Protein AF-A0A9D4D655-F1 (afdb_monomer_lite)

Sequence (262 aa):
MGKSAAEKMREYRQRLKDNAEKYEAYLTKAKQRKKRNYVLVNQLSSTEKKRRREKNRNDVRAHRIKKRIERVDIPQPCTSLSKSGYETPESADRLIMNMSFPNRRNGPRKRVQRALSKKNREYKELKLKFENIRKKYRTNLSRLQRIKKKQRYETQQGQIQNEKQLAESNTPRRQTDELIRSAGFTKQQSRRVRKQLLFANVVQSELQKSRQRIKRGERGILGGLIGGKIIIKYRLARSVNKSTGLGRNTLSGGRSSCLAFW

Radius of gyration: 41.33 Å; chains: 1; bounding box: 86×57×122 Å

pLDDT: mean 75.84, std 17.09, range [30.97, 98.19]

Organism: Dreissena polymorpha (NCBI:txid45954)

Foldseek 3Di:
DDDDPVVVVVVVVVVCVVPVVSVVVVVVVVVVVCVVPDDDLVPDDPVVNVVVVVVVVVVVVVVVVVVVVVVVPDPPPPPPPDDDDDPDDPPPPPPPPPDDWPDDDPTPVVVVVVVVVVVVVVVVVVVVVVVVVVVVVVVVVVVVVVVVVVVVVVVVVVVVVVVVVVVVCPQLLNVLVVVCVVVVDDPVRCVVCSLVSSLVSLLVSVVVVCVVPDDPPPPVVSLLCSLPVSCVVSVSQVVCCVVPVCHPVNSVCPDDDDPDDD

Secondary structure (DSSP, 8-state):
-PPPHHHHHHHHHHHHHHSHHHHHHHHHHHHHHHHHT---GGGS-HHHHHHHHHHHHHHHHHHHHHHHHHHHSS---------------TT-------------TT-HHHHHHHHHHHHHHHHHHHHHHHHHHHHHHHHHHHHHHHHHHHHHHHHHHHHHHHHHHHHHHTSHHHHHHHHHHHTT--HHHHHHHHHHHHHHHHHHHHHHHHHHH--TT-HHHHHHIIIIIIHHHTT-HHHHHHHH---HHHHH--SS------

Structure (mmCIF, N/CA/C/O backbone):
data_AF-A0A9D4D655-F1
#
_entry.id   AF-A0A9D4D655-F1
#
loop_
_atom_site.group_PDB
_atom_site.id
_atom_site.type_symbol
_atom_site.label_atom_id
_atom_site.label_alt_id
_atom_site.label_comp_id
_atom_site.label_asym_id
_atom_site.label_entity_id
_atom_site.label_seq_id
_atom_site.pdbx_PDB_ins_code
_atom_site.Cartn_x
_atom_site.Cartn_y
_atom_site.Cartn_z
_atom_site.occupancy
_atom_site.B_iso_or_equiv
_atom_site.auth_seq_id
_atom_site.auth_comp_id
_atom_site.auth_asym_id
_atom_site.auth_atom_id
_atom_site.pdbx_PDB_model_num
ATOM 1 N N . MET A 1 1 ? 36.889 38.724 20.209 1.00 54.56 1 MET A N 1
ATOM 2 C CA . MET A 1 1 ? 36.332 38.580 18.843 1.00 54.56 1 MET A CA 1
ATOM 3 C C . MET A 1 1 ? 34.946 37.951 18.927 1.00 54.56 1 MET A C 1
ATOM 5 O O . MET A 1 1 ? 34.834 36.772 19.240 1.00 54.56 1 MET A O 1
ATOM 9 N N . GLY A 1 2 ? 33.880 38.738 18.761 1.00 71.88 2 GLY A N 1
ATOM 10 C CA . GLY A 1 2 ? 32.511 38.215 18.803 1.00 71.88 2 GLY A CA 1
ATOM 11 C C . GLY A 1 2 ? 32.171 37.449 17.523 1.00 71.88 2 GLY A C 1
ATOM 12 O O . GLY A 1 2 ? 32.452 37.935 16.433 1.00 71.88 2 GLY A O 1
ATOM 13 N N . LYS A 1 3 ? 31.555 36.266 17.646 1.00 73.56 3 LYS A N 1
ATOM 14 C CA . LYS A 1 3 ? 31.105 35.469 16.490 1.00 73.56 3 LYS A CA 1
ATOM 15 C C . LYS A 1 3 ? 30.155 36.276 15.602 1.00 73.56 3 LYS A C 1
ATOM 17 O O . LYS A 1 3 ? 29.237 36.929 16.118 1.00 73.56 3 LYS A O 1
ATOM 22 N N . SER A 1 4 ? 30.328 36.170 14.286 1.00 85.62 4 SER A N 1
ATOM 23 C CA . SER A 1 4 ? 29.465 36.835 13.303 1.00 85.62 4 SER A CA 1
ATOM 24 C C . SER A 1 4 ? 28.023 36.310 13.384 1.00 85.62 4 SER A C 1
ATOM 26 O O . SER A 1 4 ? 27.777 35.165 13.771 1.00 85.62 4 SER A O 1
ATOM 28 N N . ALA A 1 5 ? 27.031 37.122 13.002 1.00 81.75 5 ALA A N 1
ATOM 29 C CA . ALA A 1 5 ? 25.620 36.718 12.998 1.00 81.75 5 ALA A CA 1
ATOM 30 C C . ALA A 1 5 ? 25.372 35.459 12.142 1.00 81.75 5 ALA A C 1
ATOM 32 O O . ALA A 1 5 ? 24.564 34.597 12.503 1.00 81.75 5 ALA A O 1
ATOM 33 N N . ALA A 1 6 ? 26.116 35.316 11.042 1.00 83.81 6 ALA A N 1
ATOM 34 C CA . ALA A 1 6 ? 26.066 34.137 10.184 1.00 83.81 6 ALA A CA 1
ATOM 35 C C . ALA A 1 6 ? 26.591 32.877 10.895 1.00 83.81 6 ALA A C 1
ATOM 37 O O . ALA A 1 6 ? 25.996 31.804 10.774 1.00 83.81 6 ALA A O 1
ATOM 38 N N . GLU A 1 7 ? 27.659 33.008 11.683 1.00 84.31 7 GLU A N 1
ATOM 39 C CA . GLU A 1 7 ? 28.242 31.912 12.463 1.00 84.31 7 GLU A CA 1
ATOM 40 C C . GLU A 1 7 ? 27.337 31.505 13.623 1.00 84.31 7 GLU A C 1
ATOM 42 O O . GLU A 1 7 ? 27.064 30.318 13.793 1.00 84.31 7 GLU A O 1
ATOM 47 N N . LYS A 1 8 ? 26.760 32.477 14.341 1.00 82.38 8 LYS A N 1
ATOM 48 C CA . LYS A 1 8 ? 25.753 32.221 15.385 1.00 82.38 8 LYS A CA 1
ATOM 49 C C . LYS A 1 8 ? 24.557 31.434 14.834 1.00 82.38 8 LYS A C 1
ATOM 51 O O . LYS A 1 8 ? 24.100 30.473 15.451 1.00 82.38 8 LYS A O 1
ATOM 56 N N . MET A 1 9 ? 24.077 31.784 13.636 1.00 78.06 9 MET A N 1
ATOM 57 C CA . MET A 1 9 ? 22.999 31.054 12.955 1.00 78.06 9 MET A CA 1
ATOM 58 C C . MET A 1 9 ? 23.425 29.661 12.473 1.00 78.06 9 MET A C 1
ATOM 60 O O . MET A 1 9 ? 22.601 28.743 12.440 1.00 78.06 9 MET A O 1
ATOM 64 N N . ARG A 1 10 ? 24.694 29.479 12.094 1.00 83.62 10 ARG A N 1
ATOM 65 C CA . ARG A 1 10 ? 25.249 28.180 11.691 1.00 83.62 10 ARG A CA 1
ATOM 66 C C . ARG A 1 10 ? 25.340 27.228 12.883 1.00 83.62 10 ARG A C 1
ATOM 68 O O . ARG A 1 10 ? 24.835 26.111 12.780 1.00 83.62 10 ARG A O 1
ATOM 75 N N . GLU A 1 11 ? 25.861 27.700 14.013 1.00 83.06 11 GLU A N 1
ATOM 76 C CA . GLU A 1 11 ? 25.926 26.947 15.273 1.00 83.06 11 GLU A CA 1
ATOM 77 C C . GLU A 1 11 ? 24.532 26.603 15.799 1.00 83.06 11 GLU A C 1
ATOM 79 O O . GLU A 1 11 ? 24.281 25.471 16.204 1.00 83.06 11 GLU A O 1
ATOM 84 N N . TYR A 1 12 ? 23.579 27.536 15.722 1.00 80.62 12 TYR A N 1
ATOM 85 C CA . TYR A 1 12 ? 22.186 27.268 16.081 1.00 80.62 12 TYR A CA 1
ATOM 86 C C . TYR A 1 12 ? 21.567 26.147 15.227 1.00 80.62 12 TYR A C 1
ATOM 88 O O . TYR A 1 12 ? 20.899 25.255 15.750 1.00 80.62 12 TYR A O 1
ATOM 96 N N . ARG A 1 13 ? 21.821 26.147 13.909 1.00 76.94 13 ARG A N 1
ATOM 97 C CA . ARG A 1 13 ? 21.355 25.085 12.999 1.00 76.94 13 ARG A CA 1
ATOM 98 C C . ARG A 1 13 ? 22.036 23.741 13.262 1.00 76.94 13 ARG A C 1
ATOM 100 O O . ARG A 1 13 ? 21.394 22.720 13.035 1.00 76.94 13 ARG A O 1
ATOM 107 N N . GLN A 1 14 ? 23.296 23.733 13.695 1.00 78.00 14 GLN A N 1
ATOM 108 C CA . GLN A 1 14 ? 24.012 22.515 14.091 1.00 78.00 14 GLN A CA 1
ATOM 109 C C . GLN A 1 14 ? 23.442 21.954 15.397 1.00 78.00 14 GLN A C 1
ATOM 111 O O . GLN A 1 14 ? 22.919 20.848 15.378 1.00 78.00 14 GLN A O 1
ATOM 116 N N . ARG A 1 15 ? 23.318 22.773 16.452 1.00 75.62 15 ARG A N 1
ATOM 117 C CA . ARG A 1 15 ? 22.683 22.375 17.726 1.00 75.62 15 ARG A CA 1
ATOM 118 C C . ARG A 1 15 ? 21.257 21.845 17.555 1.00 75.62 15 ARG A C 1
ATOM 120 O O . ARG A 1 15 ? 20.817 20.970 18.298 1.00 75.62 15 ARG A O 1
ATOM 127 N N . LEU A 1 16 ? 20.511 22.381 16.587 1.00 70.81 16 LEU A N 1
ATOM 128 C CA . LEU A 1 16 ? 19.182 21.881 16.235 1.00 70.81 16 LEU A CA 1
ATOM 129 C C . LEU A 1 16 ? 19.208 20.527 15.527 1.00 70.81 16 LEU A C 1
ATOM 131 O O . LEU A 1 16 ? 18.249 19.788 15.689 1.00 70.81 16 LEU A O 1
ATOM 135 N N . LYS A 1 17 ? 20.239 20.223 14.729 1.00 70.38 17 LYS A N 1
ATOM 136 C CA . LYS A 1 17 ? 20.406 18.924 14.057 1.00 70.38 17 LYS A CA 1
ATOM 137 C C . LYS A 1 17 ? 20.887 17.843 15.018 1.00 70.38 17 LYS A C 1
ATOM 139 O O . LYS A 1 17 ? 20.416 16.718 14.914 1.00 70.38 17 LYS A O 1
ATOM 144 N N . ASP A 1 18 ? 21.766 18.204 15.950 1.00 71.19 18 ASP A N 1
ATOM 145 C CA . ASP A 1 18 ? 22.344 17.275 16.927 1.00 71.19 18 ASP A CA 1
ATOM 146 C C . ASP A 1 18 ? 21.283 16.778 17.929 1.00 71.19 18 ASP A C 1
ATOM 148 O O . ASP A 1 18 ? 21.357 15.663 18.435 1.00 71.19 18 ASP A O 1
ATOM 152 N N . ASN A 1 19 ? 20.226 17.568 18.153 1.00 76.88 19 ASN A N 1
ATOM 153 C CA . ASN A 1 19 ? 19.050 17.167 18.922 1.00 76.88 19 ASN A CA 1
ATOM 154 C C . ASN A 1 19 ? 17.960 16.594 18.001 1.00 76.88 19 ASN A C 1
ATOM 156 O O . ASN A 1 19 ? 17.066 17.328 17.570 1.00 76.88 19 ASN A O 1
ATOM 160 N N . ALA A 1 20 ? 18.009 15.288 17.728 1.00 65.75 20 ALA A N 1
ATOM 161 C CA . ALA A 1 20 ? 17.115 14.607 16.782 1.00 65.75 20 ALA A CA 1
ATOM 162 C C . ALA A 1 20 ? 15.614 14.900 17.007 1.00 65.75 20 ALA A C 1
ATOM 164 O O . ALA A 1 20 ? 14.907 15.259 16.066 1.00 65.75 20 ALA A O 1
ATOM 165 N N . GLU A 1 21 ? 15.128 14.868 18.251 1.00 69.31 21 GLU A N 1
ATOM 166 C CA . GLU A 1 21 ? 13.716 15.138 18.574 1.00 69.31 21 GLU A CA 1
ATOM 167 C C . GLU A 1 21 ? 13.302 16.592 18.282 1.00 69.31 21 GLU A C 1
ATOM 169 O O . GLU A 1 21 ? 12.241 16.866 17.711 1.00 69.31 21 GLU A O 1
ATOM 174 N N . LYS A 1 22 ? 14.171 17.558 18.615 1.00 73.62 22 LYS A N 1
ATOM 175 C CA . LYS A 1 22 ? 13.943 18.985 18.324 1.00 73.62 22 LYS A CA 1
ATOM 176 C C . LYS A 1 22 ? 14.049 19.262 16.823 1.00 73.62 22 LYS A C 1
ATOM 178 O O . LYS A 1 22 ? 13.308 20.105 16.309 1.00 73.62 22 LYS A O 1
ATOM 183 N N . TYR A 1 23 ? 14.912 18.536 16.113 1.00 76.75 23 TYR A N 1
ATOM 184 C CA . TYR A 1 23 ? 15.037 18.594 14.660 1.00 76.75 23 TYR A CA 1
ATOM 185 C C . TYR A 1 23 ? 13.761 18.114 13.964 1.00 76.75 23 TYR A C 1
ATOM 187 O O . TYR A 1 23 ? 13.237 18.792 13.075 1.00 76.75 23 TYR A O 1
ATOM 195 N N . GLU A 1 24 ? 13.205 16.985 14.399 1.00 79.38 24 GLU A N 1
ATOM 196 C CA . GLU A 1 24 ? 11.954 16.456 13.860 1.00 79.38 24 GLU A CA 1
ATOM 197 C C . GLU A 1 24 ? 10.765 17.377 14.162 1.00 79.38 24 GLU A C 1
ATOM 199 O O . GLU A 1 24 ? 9.975 17.697 13.265 1.00 79.38 24 GLU A O 1
ATOM 204 N N . ALA A 1 25 ? 10.674 17.903 15.387 1.00 82.25 25 ALA A N 1
ATOM 205 C CA . ALA A 1 25 ? 9.676 18.905 15.762 1.00 82.25 25 ALA A CA 1
ATOM 206 C C . ALA A 1 25 ? 9.801 20.200 14.928 1.00 82.25 25 ALA A C 1
ATOM 208 O O . ALA A 1 25 ? 8.805 20.815 14.534 1.00 82.25 25 ALA A O 1
ATOM 209 N N . TYR A 1 26 ? 11.025 20.612 14.595 1.00 81.31 26 TYR A N 1
ATOM 210 C CA . TYR A 1 26 ? 11.272 21.743 13.704 1.00 81.31 26 TYR A CA 1
ATOM 211 C C . TYR A 1 26 ? 10.817 21.446 12.267 1.00 81.31 26 TYR A C 1
ATOM 213 O O . TYR A 1 26 ? 10.103 22.249 11.657 1.00 81.31 26 TYR A O 1
ATOM 221 N N . LEU A 1 27 ? 11.168 20.275 11.725 1.00 83.19 27 LEU A N 1
ATOM 222 C CA . LEU A 1 27 ? 10.776 19.857 10.378 1.00 83.19 27 LEU A CA 1
ATOM 223 C C . LEU A 1 27 ? 9.258 19.716 10.233 1.00 83.19 27 LEU A C 1
ATOM 225 O O . LEU A 1 27 ? 8.700 20.104 9.204 1.00 83.19 27 LEU A O 1
ATOM 229 N N . THR A 1 28 ? 8.572 19.191 11.247 1.00 84.56 28 THR A N 1
ATOM 230 C CA . THR A 1 28 ? 7.106 19.075 11.257 1.00 84.56 28 THR A CA 1
ATOM 231 C C . THR A 1 28 ? 6.437 20.449 11.282 1.00 84.56 28 THR A C 1
ATOM 233 O O . THR A 1 28 ? 5.582 20.712 10.432 1.00 84.56 28 THR A O 1
ATOM 236 N N . LYS A 1 29 ? 6.883 21.378 12.141 1.00 87.00 29 LYS A N 1
ATOM 237 C CA . LYS A 1 29 ? 6.409 22.776 12.134 1.00 87.00 29 LYS A CA 1
ATOM 238 C C . LYS A 1 29 ? 6.672 23.466 10.791 1.00 87.00 29 LYS A C 1
ATOM 240 O O . LYS A 1 29 ? 5.796 24.154 10.266 1.00 87.00 29 LYS A O 1
ATOM 245 N N . ALA A 1 30 ? 7.837 23.251 10.181 1.00 80.88 30 ALA A N 1
ATOM 246 C CA . ALA A 1 30 ? 8.158 23.795 8.862 1.00 80.88 30 ALA A CA 1
ATOM 247 C C . ALA A 1 30 ? 7.254 23.220 7.752 1.00 80.88 30 ALA A C 1
ATOM 249 O O . ALA A 1 30 ? 6.776 23.967 6.894 1.00 80.88 30 ALA A O 1
ATOM 250 N N . LYS A 1 31 ? 6.961 21.911 7.784 1.00 86.62 31 LYS A N 1
ATOM 251 C CA . LYS A 1 31 ? 5.990 21.265 6.881 1.00 86.62 31 LYS A CA 1
ATOM 252 C C . LYS A 1 31 ? 4.589 21.853 7.059 1.00 86.62 31 LYS A C 1
ATOM 254 O O . LYS A 1 31 ? 3.930 22.152 6.065 1.00 86.62 31 LYS A O 1
ATOM 259 N N . GLN A 1 32 ? 4.154 22.074 8.299 1.00 84.56 32 GLN A N 1
ATOM 260 C CA . GLN A 1 32 ? 2.859 22.691 8.594 1.00 84.56 32 GLN A CA 1
ATOM 261 C C . GLN A 1 32 ? 2.774 24.134 8.082 1.00 84.56 32 GLN A C 1
ATOM 263 O O . GLN A 1 32 ? 1.782 24.481 7.449 1.00 84.56 32 GLN A O 1
ATOM 268 N N . ARG A 1 33 ? 3.820 24.956 8.264 1.00 83.62 33 ARG A N 1
ATOM 269 C CA . ARG A 1 33 ? 3.885 26.321 7.700 1.00 83.62 33 ARG A CA 1
ATOM 270 C C . ARG A 1 33 ? 3.772 26.313 6.176 1.00 83.62 33 ARG A C 1
ATOM 272 O O . ARG A 1 33 ? 2.986 27.068 5.615 1.00 83.62 33 ARG A O 1
ATOM 279 N N . LYS A 1 34 ? 4.496 25.408 5.508 1.00 82.88 34 LYS A N 1
ATOM 280 C CA . LYS A 1 34 ? 4.388 25.227 4.051 1.00 82.88 34 LYS A CA 1
ATOM 281 C C . LYS A 1 34 ? 2.978 24.824 3.622 1.00 82.88 34 LYS A C 1
ATOM 283 O O . LYS A 1 34 ? 2.510 25.330 2.614 1.00 82.88 34 LYS A O 1
ATOM 288 N N . LYS A 1 35 ? 2.315 23.937 4.374 1.00 84.31 35 LYS A N 1
ATOM 289 C CA . LYS A 1 35 ? 0.941 23.494 4.090 1.00 84.31 35 LYS A CA 1
ATOM 290 C C . LYS A 1 35 ? -0.075 24.624 4.277 1.00 84.31 35 LYS A C 1
ATOM 292 O O . LYS A 1 35 ? -0.947 24.770 3.435 1.00 84.31 35 LYS A O 1
ATOM 297 N N . ARG A 1 36 ? 0.054 25.423 5.344 1.00 81.81 36 ARG A N 1
ATOM 298 C CA . ARG A 1 36 ? -0.818 26.582 5.610 1.00 81.81 36 ARG A CA 1
ATOM 299 C C . ARG A 1 36 ? -0.716 27.642 4.514 1.00 81.81 36 ARG A C 1
ATOM 301 O O . ARG A 1 36 ? -1.734 28.142 4.066 1.00 81.81 36 ARG A O 1
ATOM 308 N N . ASN A 1 37 ? 0.496 27.914 4.032 1.00 82.62 37 ASN A N 1
ATOM 309 C CA . ASN A 1 37 ? 0.737 28.926 2.998 1.00 82.62 37 ASN A CA 1
ATOM 310 C C . ASN A 1 37 ? 0.623 28.363 1.566 1.00 82.62 37 ASN A C 1
ATOM 312 O O . ASN A 1 37 ? 1.022 29.019 0.601 1.00 82.62 37 ASN A O 1
ATOM 316 N N . TYR A 1 38 ? 0.152 27.122 1.400 1.00 86.38 38 TYR A N 1
ATOM 317 C CA . TYR A 1 38 ? 0.033 26.504 0.087 1.00 86.38 38 TYR A CA 1
ATOM 318 C C . TYR A 1 38 ? -1.277 26.912 -0.587 1.00 86.38 38 TYR A C 1
ATOM 320 O O . TYR A 1 38 ? -2.348 26.440 -0.222 1.00 86.38 38 TYR A O 1
ATOM 328 N N . VAL A 1 39 ? -1.168 27.732 -1.630 1.00 85.44 39 VAL A N 1
ATOM 329 C CA . VAL A 1 39 ? -2.300 28.082 -2.498 1.00 85.44 39 VAL A CA 1
ATOM 330 C C . VAL A 1 39 ? -2.496 27.004 -3.567 1.00 85.44 39 VAL A C 1
ATOM 332 O O . VAL A 1 39 ? -1.528 26.607 -4.240 1.00 85.44 39 VAL A O 1
ATOM 335 N N . LEU A 1 40 ? -3.736 26.530 -3.726 1.00 89.31 40 LEU A N 1
ATOM 336 C CA . LEU A 1 40 ? -4.112 25.534 -4.733 1.00 89.31 40 LEU A CA 1
ATOM 337 C C . LEU A 1 40 ? -3.932 26.098 -6.146 1.00 89.31 40 LEU A C 1
ATOM 339 O O . LEU A 1 40 ? -4.138 27.280 -6.393 1.00 89.31 40 LEU A O 1
ATOM 343 N N . VAL A 1 41 ? -3.573 25.240 -7.106 1.00 85.00 41 VAL A N 1
ATOM 344 C CA . VAL A 1 41 ? -3.291 25.669 -8.491 1.00 85.00 41 VAL A CA 1
ATOM 345 C C . VAL A 1 41 ? -4.488 26.377 -9.126 1.00 85.00 41 VAL A C 1
ATOM 347 O O . VAL A 1 41 ? -4.292 27.321 -9.882 1.00 85.00 41 VAL A O 1
ATOM 350 N N . ASN A 1 42 ? -5.710 25.967 -8.794 1.00 88.19 42 ASN A N 1
ATOM 351 C CA . ASN A 1 42 ? -6.926 26.538 -9.370 1.00 88.19 42 ASN A CA 1
ATOM 352 C C . ASN A 1 42 ? -7.176 27.982 -8.908 1.00 88.19 42 ASN A C 1
ATOM 354 O O . ASN A 1 42 ? -7.746 28.753 -9.667 1.00 88.19 42 ASN A O 1
ATOM 358 N N . GLN A 1 43 ? -6.676 28.354 -7.725 1.00 89.25 43 GLN A N 1
ATOM 359 C CA . GLN A 1 43 ? -6.808 29.690 -7.129 1.00 89.25 43 GLN A CA 1
ATOM 360 C C . GLN A 1 43 ? -5.725 30.673 -7.604 1.00 89.25 43 GLN A C 1
ATOM 362 O O . GLN A 1 43 ? -5.764 31.843 -7.249 1.00 89.25 43 GLN A O 1
ATOM 367 N N . LEU A 1 44 ? -4.743 30.207 -8.384 1.00 90.19 44 LEU A N 1
ATOM 368 C CA . LEU A 1 44 ? -3.671 31.054 -8.903 1.00 90.19 44 LEU A CA 1
ATOM 369 C C . LEU A 1 44 ? -4.059 31.717 -10.225 1.00 90.19 44 LEU A C 1
ATOM 371 O O . LEU A 1 44 ? -4.650 31.086 -11.115 1.00 90.19 44 LEU A O 1
ATOM 375 N N . SER A 1 45 ? -3.593 32.950 -10.396 1.00 94.12 45 SER A N 1
ATOM 376 C CA . SER A 1 45 ? -3.624 33.649 -11.680 1.00 94.12 45 SER A CA 1
ATOM 377 C C . SER A 1 45 ? -2.774 32.927 -12.743 1.00 94.12 45 SER A C 1
ATOM 379 O O . SER A 1 45 ? -1.921 32.080 -12.447 1.00 94.12 45 SER A O 1
ATOM 381 N N . SER A 1 46 ? -2.999 33.234 -14.023 1.00 92.44 46 SER A N 1
ATOM 382 C CA . SER A 1 46 ? -2.241 32.650 -15.145 1.00 92.44 46 SER A CA 1
ATOM 383 C C . SER A 1 46 ? -0.736 32.960 -15.063 1.00 92.44 46 SER A C 1
ATOM 385 O O . SER A 1 46 ? 0.100 32.087 -15.324 1.00 92.44 46 SER A O 1
ATOM 387 N N . THR A 1 47 ? -0.386 34.170 -14.627 1.00 93.69 47 THR A N 1
ATOM 388 C CA . THR A 1 47 ? 0.992 34.641 -14.435 1.00 93.69 47 THR A CA 1
ATOM 389 C C . THR A 1 47 ? 1.688 33.890 -13.297 1.00 93.69 47 THR A C 1
ATOM 391 O O . THR A 1 47 ? 2.801 33.385 -13.469 1.00 93.69 47 THR A O 1
ATOM 394 N N . GLU A 1 48 ? 1.018 33.704 -12.160 1.00 91.56 48 GLU A N 1
ATOM 395 C CA . GLU A 1 48 ? 1.540 32.926 -11.031 1.00 91.56 48 GLU A CA 1
ATOM 396 C C . GLU A 1 48 ? 1.674 31.438 -11.356 1.00 91.56 48 GLU A C 1
ATOM 398 O O . GLU A 1 48 ? 2.663 30.804 -10.974 1.00 91.56 48 GLU A O 1
ATOM 403 N N . LYS A 1 49 ? 0.729 30.871 -12.119 1.00 91.94 49 LYS A N 1
ATOM 404 C CA . LYS A 1 49 ? 0.838 29.502 -12.648 1.00 91.94 49 LYS A CA 1
ATOM 405 C C . LYS A 1 49 ? 2.111 29.342 -13.482 1.00 91.94 49 LYS A C 1
ATOM 407 O O . LYS A 1 49 ? 2.824 28.350 -13.308 1.00 91.94 49 LYS A O 1
ATOM 412 N N . LYS A 1 50 ? 2.426 30.311 -14.352 1.00 93.81 50 LYS A N 1
ATOM 413 C CA . LYS A 1 50 ? 3.652 30.312 -15.170 1.00 93.81 50 LYS A CA 1
ATOM 414 C C . LYS A 1 50 ? 4.907 30.396 -14.294 1.00 93.81 50 LYS A C 1
ATOM 416 O O . LYS A 1 50 ? 5.761 29.515 -14.405 1.00 93.81 50 LYS A O 1
ATOM 421 N N . ARG A 1 51 ? 4.961 31.343 -13.347 1.00 93.31 51 ARG A N 1
ATOM 422 C CA . ARG A 1 51 ? 6.069 31.479 -12.376 1.00 93.31 51 ARG A CA 1
ATOM 423 C C . ARG A 1 51 ? 6.297 30.199 -11.568 1.00 93.31 51 ARG A C 1
ATOM 425 O O . ARG A 1 51 ? 7.431 29.750 -11.413 1.00 93.31 51 ARG A O 1
ATOM 432 N N . ARG A 1 52 ? 5.226 29.554 -11.089 1.00 92.00 52 ARG A N 1
ATOM 433 C CA . ARG A 1 52 ? 5.314 28.294 -10.331 1.00 92.00 52 ARG A CA 1
ATOM 434 C C . ARG A 1 52 ? 5.848 27.144 -11.193 1.00 92.00 52 ARG A C 1
ATOM 436 O O . ARG A 1 52 ? 6.669 26.363 -10.718 1.00 92.00 52 ARG A O 1
ATOM 443 N N . ARG A 1 53 ? 5.425 27.039 -12.459 1.00 92.56 53 ARG A N 1
ATOM 444 C CA . ARG A 1 53 ? 5.953 26.034 -13.405 1.00 92.56 53 ARG A CA 1
ATOM 445 C C . ARG A 1 53 ? 7.440 26.246 -13.684 1.00 92.56 53 ARG A C 1
ATOM 447 O O . ARG A 1 53 ? 8.188 25.273 -13.720 1.00 92.56 53 ARG A O 1
ATOM 454 N N . GLU A 1 54 ? 7.858 27.490 -13.868 1.00 95.81 54 GLU A N 1
ATOM 455 C CA . GLU A 1 54 ? 9.250 27.854 -14.124 1.00 95.81 54 GLU A CA 1
ATOM 456 C C . GLU A 1 54 ? 10.150 27.555 -12.923 1.00 95.81 54 GLU A C 1
ATOM 458 O O . GLU A 1 54 ? 11.148 26.848 -13.065 1.00 95.81 54 GLU A O 1
ATOM 463 N N . LYS A 1 55 ? 9.724 27.953 -11.719 1.00 94.31 55 LYS A N 1
ATOM 464 C CA . LYS A 1 55 ? 10.409 27.602 -10.471 1.00 94.31 55 LYS A CA 1
ATOM 465 C C . LYS A 1 55 ? 10.572 26.088 -10.318 1.00 94.31 55 LYS A C 1
ATOM 467 O O . LYS A 1 55 ? 11.684 25.614 -10.118 1.00 94.31 55 LYS A O 1
ATOM 472 N N . ASN A 1 56 ? 9.501 25.318 -10.526 1.00 92.44 56 ASN A N 1
ATOM 473 C CA . ASN A 1 56 ? 9.563 23.855 -10.454 1.00 92.44 56 ASN A CA 1
ATOM 474 C C . ASN A 1 56 ? 10.521 23.252 -11.498 1.00 92.44 56 ASN A C 1
ATOM 476 O O . ASN A 1 56 ? 11.217 22.281 -11.207 1.00 92.44 56 ASN A O 1
ATOM 480 N N . ARG A 1 57 ? 10.574 23.801 -12.721 1.00 94.50 57 ARG A N 1
ATOM 481 C CA . ARG A 1 57 ? 11.535 23.360 -13.749 1.00 94.50 57 ARG A CA 1
ATOM 482 C C . ARG A 1 57 ? 12.974 23.614 -13.303 1.00 94.50 57 ARG A C 1
ATOM 484 O O . ARG A 1 57 ? 13.811 22.726 -13.468 1.00 94.50 57 ARG A O 1
ATOM 491 N N . ASN A 1 58 ? 13.244 24.783 -12.727 1.00 94.44 58 ASN A N 1
ATOM 492 C CA . ASN A 1 58 ? 14.567 25.150 -12.229 1.00 94.44 58 ASN A CA 1
ATOM 493 C C . ASN A 1 58 ? 14.980 24.275 -11.039 1.00 94.44 58 ASN A C 1
ATOM 495 O O . ASN A 1 58 ? 16.080 23.727 -11.058 1.00 94.44 58 ASN A O 1
ATOM 499 N N . ASP A 1 59 ? 14.075 24.024 -10.090 1.00 90.81 59 ASP A N 1
ATOM 500 C CA . ASP A 1 59 ? 14.315 23.127 -8.952 1.00 90.81 59 ASP A CA 1
ATOM 501 C C . ASP A 1 59 ? 14.659 21.701 -9.422 1.00 90.81 59 ASP A C 1
ATOM 503 O O . ASP A 1 59 ? 15.609 21.080 -8.940 1.00 90.81 59 ASP A O 1
ATOM 507 N N . VAL A 1 60 ? 13.936 21.182 -10.423 1.00 92.44 60 VAL A N 1
ATOM 508 C CA . VAL A 1 60 ? 14.216 19.861 -11.010 1.00 92.44 60 VAL A CA 1
ATOM 509 C C . VAL A 1 60 ? 15.567 19.837 -11.729 1.00 92.44 60 VAL A C 1
ATOM 511 O O . VAL A 1 60 ? 16.296 18.847 -11.613 1.00 92.44 60 VAL A O 1
ATOM 514 N N . ARG A 1 61 ? 15.923 20.894 -12.470 1.00 93.00 61 ARG A N 1
ATOM 515 C CA . ARG A 1 61 ? 17.238 21.008 -13.125 1.00 93.00 61 ARG A CA 1
ATOM 516 C C . ARG A 1 61 ? 18.363 21.039 -12.092 1.00 93.00 61 ARG A C 1
ATOM 518 O O . ARG A 1 61 ? 19.272 20.217 -12.189 1.00 93.00 61 ARG A O 1
ATOM 525 N N . ALA A 1 62 ? 18.261 21.898 -11.079 1.00 92.62 62 ALA A N 1
ATOM 526 C CA . ALA A 1 62 ? 19.237 22.006 -9.997 1.00 92.62 62 ALA A CA 1
ATOM 527 C C . ALA A 1 62 ? 19.412 20.670 -9.259 1.00 92.62 62 ALA A C 1
ATOM 529 O O . ALA A 1 62 ? 20.534 20.213 -9.056 1.00 92.62 62 ALA A O 1
ATOM 530 N N . HIS A 1 63 ? 18.313 19.975 -8.952 1.00 91.56 63 HIS A N 1
ATOM 531 C CA . HIS A 1 63 ? 18.360 18.644 -8.349 1.00 91.56 63 HIS A CA 1
ATOM 532 C C . HIS A 1 63 ? 19.079 17.616 -9.240 1.00 91.56 63 HIS A C 1
ATOM 534 O O . HIS A 1 63 ? 19.861 16.805 -8.746 1.00 91.56 63 HIS A O 1
ATOM 540 N N . ARG A 1 64 ? 18.834 17.619 -10.559 1.00 91.12 64 ARG A N 1
ATOM 541 C CA . ARG A 1 64 ? 19.527 16.716 -11.499 1.00 91.12 64 ARG A CA 1
ATOM 542 C C . ARG A 1 64 ? 21.025 16.997 -11.560 1.00 91.12 64 ARG A C 1
ATOM 544 O O . ARG A 1 64 ? 21.794 16.043 -11.606 1.00 91.12 64 ARG A O 1
ATOM 551 N N . ILE A 1 65 ? 21.418 18.270 -11.544 1.00 90.00 65 ILE A N 1
ATOM 552 C CA . ILE A 1 65 ? 22.825 18.684 -11.518 1.00 90.00 65 ILE A CA 1
ATOM 553 C C . ILE A 1 65 ? 23.477 18.219 -10.213 1.00 90.00 65 ILE A C 1
ATOM 555 O O . ILE A 1 65 ? 24.463 17.493 -10.268 1.00 90.00 65 ILE A O 1
ATOM 559 N N . LYS A 1 66 ? 22.867 18.513 -9.057 1.00 89.44 66 LYS A N 1
ATOM 560 C CA . LYS A 1 66 ? 23.350 18.070 -7.738 1.00 89.44 66 LYS A CA 1
ATOM 561 C C . LYS A 1 66 ? 23.541 16.554 -7.677 1.00 89.44 66 LYS A C 1
ATOM 563 O O . LYS A 1 66 ? 24.598 16.083 -7.291 1.00 89.44 66 LYS A O 1
ATOM 568 N N . LYS A 1 67 ? 22.557 15.789 -8.158 1.00 89.19 67 LYS A N 1
ATOM 569 C CA . LYS A 1 67 ? 22.627 14.321 -8.208 1.00 89.19 67 LYS A CA 1
ATOM 570 C C . LYS A 1 67 ? 23.676 13.795 -9.194 1.00 89.19 67 LYS A C 1
ATOM 572 O O . LYS A 1 67 ? 24.129 12.665 -9.049 1.00 89.19 67 LYS A O 1
ATOM 577 N N . ARG A 1 68 ? 24.013 14.559 -10.237 1.00 86.06 68 ARG A N 1
ATOM 578 C CA . ARG A 1 68 ? 25.098 14.212 -11.162 1.00 86.06 68 ARG A CA 1
ATOM 579 C C . ARG A 1 68 ? 26.450 14.424 -10.487 1.00 86.06 68 ARG A C 1
ATOM 581 O O . ARG A 1 68 ? 27.265 13.521 -10.574 1.00 86.06 68 ARG A O 1
ATOM 588 N N . ILE A 1 69 ? 26.630 15.544 -9.786 1.00 82.94 69 ILE A N 1
ATOM 589 C CA . ILE A 1 69 ? 27.841 15.854 -9.008 1.00 82.94 69 ILE A CA 1
ATOM 590 C C . ILE A 1 69 ? 28.047 14.806 -7.903 1.00 82.94 69 ILE A C 1
ATOM 592 O O . ILE A 1 69 ? 29.053 14.114 -7.907 1.00 82.94 69 ILE A O 1
ATOM 596 N N . GLU A 1 70 ? 27.025 14.540 -7.080 1.00 79.06 70 GLU A N 1
ATOM 597 C CA . GLU A 1 70 ? 27.076 13.518 -6.015 1.00 79.06 70 GLU A CA 1
ATOM 598 C C . GLU A 1 70 ? 27.402 12.103 -6.523 1.00 79.06 70 GLU A C 1
ATOM 600 O O . GLU A 1 70 ? 27.834 11.260 -5.751 1.00 79.06 70 GLU A O 1
ATOM 605 N N . ARG A 1 71 ? 27.160 11.797 -7.804 1.00 73.69 71 ARG A N 1
ATOM 606 C CA . ARG A 1 71 ? 27.521 10.499 -8.399 1.00 73.69 71 ARG A CA 1
ATOM 607 C C . ARG A 1 71 ? 28.954 10.438 -8.910 1.00 73.69 71 ARG A C 1
ATOM 609 O O . ARG A 1 71 ? 29.441 9.334 -9.116 1.00 73.69 71 ARG A O 1
ATOM 616 N N . VAL A 1 72 ? 29.562 11.585 -9.188 1.00 66.38 72 VAL A N 1
ATOM 617 C CA . VAL A 1 72 ? 30.958 11.686 -9.625 1.00 66.38 72 VAL A CA 1
ATOM 618 C C . VAL A 1 72 ? 31.888 11.626 -8.409 1.00 66.38 72 VAL A C 1
ATOM 620 O O . VAL A 1 72 ? 32.942 11.015 -8.500 1.00 66.38 72 VAL A O 1
ATOM 623 N N . ASP A 1 73 ? 31.442 12.130 -7.254 1.00 56.25 73 ASP A N 1
ATOM 624 C CA . ASP A 1 73 ? 32.238 12.191 -6.016 1.00 56.25 73 ASP A CA 1
ATOM 625 C C . ASP A 1 73 ? 32.174 10.920 -5.141 1.00 56.25 73 ASP A C 1
ATOM 627 O O . ASP A 1 73 ? 32.717 10.900 -4.038 1.00 56.25 73 ASP A O 1
ATOM 631 N N . ILE A 1 74 ? 31.504 9.852 -5.590 1.00 51.56 74 ILE A N 1
ATOM 632 C CA . ILE A 1 74 ? 31.548 8.543 -4.920 1.00 51.56 74 ILE A CA 1
ATOM 633 C C . ILE A 1 74 ? 32.591 7.699 -5.660 1.00 51.56 74 ILE A C 1
ATOM 635 O O . ILE A 1 74 ? 32.298 7.271 -6.783 1.00 51.56 74 ILE A O 1
ATOM 639 N N . PRO A 1 75 ? 33.767 7.408 -5.066 1.00 49.94 75 PRO A N 1
ATOM 640 C CA . PRO A 1 75 ? 34.645 6.369 -5.581 1.00 49.94 75 PRO A CA 1
ATOM 641 C C . PRO A 1 75 ? 33.820 5.087 -5.611 1.00 49.94 75 PRO A C 1
ATOM 643 O O . PRO A 1 75 ? 33.347 4.615 -4.573 1.00 49.94 75 PRO A O 1
ATOM 646 N N . GLN A 1 76 ? 33.546 4.561 -6.803 1.00 54.28 76 GLN A N 1
ATOM 647 C CA . GLN A 1 76 ? 32.885 3.269 -6.894 1.00 54.28 76 GLN A CA 1
ATOM 648 C C . GLN A 1 76 ? 33.788 2.232 -6.216 1.00 54.28 76 GLN A C 1
ATOM 650 O O . GLN A 1 76 ? 34.961 2.152 -6.578 1.00 54.28 76 GLN A O 1
ATOM 655 N N . PRO A 1 77 ? 33.286 1.412 -5.276 1.00 44.81 77 PRO A N 1
ATOM 656 C CA . PRO A 1 77 ? 34.001 0.214 -4.886 1.00 44.81 77 PRO A CA 1
ATOM 657 C C . PRO A 1 77 ? 33.999 -0.715 -6.099 1.00 44.81 77 PRO A C 1
ATOM 659 O O . PRO A 1 77 ? 32.964 -1.260 -6.499 1.00 44.81 77 PRO A O 1
ATOM 662 N N . CYS A 1 78 ? 35.172 -0.825 -6.711 1.00 40.00 78 CYS A N 1
ATOM 663 C CA . CYS A 1 78 ? 35.495 -1.727 -7.799 1.00 40.00 78 CYS A CA 1
ATOM 664 C C . CYS A 1 78 ? 35.217 -3.161 -7.335 1.00 40.00 78 CYS A C 1
ATOM 666 O O . CYS A 1 78 ? 36.074 -3.833 -6.775 1.00 40.00 78 CYS A O 1
ATOM 668 N N . THR A 1 79 ? 33.999 -3.647 -7.547 1.00 45.50 79 THR A N 1
ATOM 669 C CA . THR A 1 79 ? 33.691 -5.077 -7.469 1.00 45.50 79 THR A CA 1
ATOM 670 C C . THR A 1 79 ? 34.016 -5.688 -8.824 1.00 45.50 79 THR A C 1
ATOM 672 O O . THR A 1 79 ? 33.142 -6.091 -9.589 1.00 45.50 79 THR A O 1
ATOM 675 N N . SER A 1 80 ? 35.312 -5.721 -9.140 1.00 46.56 80 SER A N 1
ATOM 676 C CA . SER A 1 80 ? 35.863 -6.563 -10.194 1.00 46.56 80 SER A CA 1
ATOM 677 C C . SER A 1 80 ? 35.849 -8.005 -9.697 1.00 46.56 80 SER A C 1
ATOM 679 O O . SER A 1 80 ? 36.847 -8.536 -9.217 1.00 46.56 80 SER A O 1
ATOM 681 N N . LEU A 1 81 ? 34.679 -8.642 -9.792 1.00 44.06 81 LEU A N 1
ATOM 682 C CA . LEU A 1 81 ? 34.621 -10.094 -9.835 1.00 44.06 81 LEU A CA 1
ATOM 683 C C . LEU A 1 81 ? 35.276 -10.519 -11.152 1.00 44.06 81 LEU A C 1
ATOM 685 O O . LEU A 1 81 ? 34.748 -10.266 -12.236 1.00 44.06 81 LEU A O 1
ATOM 689 N N . SER A 1 82 ? 36.454 -11.114 -11.006 1.00 44.22 82 SER A N 1
ATOM 690 C CA . SER A 1 82 ? 37.260 -11.758 -12.032 1.00 44.22 82 SER A CA 1
ATOM 691 C C . SER A 1 82 ? 36.408 -12.497 -13.072 1.00 44.22 82 SER A C 1
ATOM 693 O O . SER A 1 82 ? 35.781 -13.520 -12.791 1.00 44.22 82 SER A O 1
ATOM 695 N N . LYS A 1 83 ? 36.398 -11.967 -14.297 1.00 42.91 83 LYS A N 1
ATOM 696 C CA . LYS A 1 83 ? 36.177 -12.735 -15.520 1.00 42.91 83 LYS A CA 1
ATOM 697 C C . LYS A 1 83 ? 37.264 -12.343 -16.509 1.00 42.91 83 LYS A C 1
ATOM 699 O O . LYS A 1 83 ? 37.214 -11.253 -17.060 1.00 42.91 83 LYS A O 1
ATOM 704 N N . SER A 1 84 ? 38.205 -13.274 -16.669 1.00 40.34 84 SER A N 1
ATOM 705 C CA . SER A 1 84 ? 39.136 -13.462 -17.789 1.00 40.34 84 SER A CA 1
ATOM 706 C C . SER A 1 84 ? 39.920 -12.229 -18.244 1.00 40.34 84 SER A C 1
ATOM 708 O O . SER A 1 84 ? 39.375 -11.337 -18.890 1.00 40.34 84 SER A O 1
ATOM 710 N N . GLY A 1 85 ? 41.222 -12.257 -17.957 1.00 40.56 85 GLY A N 1
ATOM 711 C CA . GLY A 1 85 ? 42.229 -11.298 -18.394 1.00 40.56 85 GLY A CA 1
ATOM 712 C C . GLY A 1 85 ? 42.257 -11.068 -19.901 1.00 40.56 85 GLY A C 1
ATOM 713 O O . GLY A 1 85 ? 42.978 -11.733 -20.634 1.00 40.56 85 GLY A O 1
ATOM 714 N N . TYR A 1 86 ? 41.518 -10.057 -20.328 1.00 38.72 86 TYR A N 1
ATOM 715 C CA . TYR A 1 86 ? 41.898 -9.235 -21.458 1.00 38.72 86 TYR A CA 1
ATOM 716 C C . TYR A 1 86 ? 41.887 -7.806 -20.949 1.00 38.72 86 TYR A C 1
ATOM 718 O O . TYR A 1 86 ? 40.834 -7.181 -20.813 1.00 38.72 86 TYR A O 1
ATOM 726 N N . GLU A 1 87 ? 43.074 -7.321 -20.606 1.00 40.00 87 GLU A N 1
ATOM 727 C CA . GLU A 1 87 ? 43.323 -5.894 -20.540 1.00 40.00 87 GLU A CA 1
ATOM 728 C C . GLU A 1 87 ? 42.885 -5.308 -21.883 1.00 40.00 87 GLU A C 1
ATOM 730 O O . GLU A 1 87 ? 43.386 -5.686 -22.939 1.00 40.00 87 GLU A O 1
ATOM 735 N N . THR A 1 88 ? 41.876 -4.446 -21.872 1.00 47.62 88 THR A N 1
ATOM 736 C CA . THR A 1 88 ? 41.660 -3.526 -22.982 1.00 47.62 88 THR A CA 1
ATOM 737 C C . THR A 1 88 ? 42.699 -2.423 -22.833 1.00 47.62 88 THR A C 1
ATOM 739 O O . THR A 1 88 ? 42.510 -1.584 -21.949 1.00 47.62 88 THR A O 1
ATOM 742 N N . PRO A 1 89 ? 43.764 -2.372 -23.655 1.00 44.59 89 PRO A N 1
ATOM 743 C CA . PRO A 1 89 ? 44.522 -1.144 -23.765 1.00 44.59 89 PRO A CA 1
ATOM 744 C C . PRO A 1 89 ? 43.565 -0.083 -24.319 1.00 44.59 89 PRO A C 1
ATOM 746 O O . PRO A 1 89 ? 42.939 -0.266 -25.366 1.00 44.59 89 PRO A O 1
ATOM 749 N N . GLU A 1 90 ? 43.441 1.040 -23.614 1.00 47.94 90 GLU A N 1
ATOM 750 C CA . GLU A 1 90 ? 42.714 2.239 -24.064 1.00 47.94 90 GLU A CA 1
ATOM 751 C C . GLU A 1 90 ? 43.331 2.873 -25.331 1.00 47.94 90 GLU A C 1
ATOM 753 O O . GLU A 1 90 ? 42.819 3.851 -25.869 1.00 47.94 90 GLU A O 1
ATOM 758 N N . SER A 1 91 ? 44.377 2.250 -25.869 1.00 51.16 91 SER A N 1
ATOM 759 C CA . SER A 1 91 ? 45.027 2.515 -27.144 1.00 51.16 91 SER A CA 1
ATOM 760 C C . SER A 1 91 ? 45.060 1.252 -28.015 1.00 51.16 91 SER A C 1
ATOM 762 O O . SER A 1 91 ? 46.110 0.848 -28.507 1.00 51.16 91 SER A O 1
ATOM 764 N N . ALA A 1 92 ? 43.922 0.582 -28.215 1.00 47.91 92 ALA A N 1
ATOM 765 C CA . ALA A 1 92 ? 43.791 -0.276 -29.386 1.00 47.91 92 ALA A CA 1
ATOM 766 C C . ALA A 1 92 ? 43.718 0.646 -30.607 1.00 47.91 92 ALA A C 1
ATOM 768 O O . ALA A 1 92 ? 42.636 1.054 -31.048 1.00 47.91 92 ALA A O 1
ATOM 769 N N . ASP A 1 93 ? 44.900 1.002 -31.111 1.00 45.25 93 ASP A N 1
ATOM 770 C CA . ASP A 1 93 ? 45.103 1.384 -32.495 1.00 45.25 93 ASP A CA 1
ATOM 771 C C . ASP A 1 93 ? 44.140 0.565 -33.341 1.00 45.25 93 ASP A C 1
ATOM 773 O O . ASP A 1 93 ? 44.119 -0.670 -33.298 1.00 45.25 93 ASP A O 1
ATOM 777 N N . ARG A 1 94 ? 43.246 1.267 -34.042 1.00 51.81 94 ARG A N 1
ATOM 778 C CA . ARG A 1 94 ? 42.337 0.631 -34.989 1.00 51.81 94 ARG A CA 1
ATOM 779 C C . ARG A 1 94 ? 43.219 -0.246 -35.862 1.00 51.81 94 ARG A C 1
ATOM 781 O O . ARG A 1 94 ? 44.085 0.279 -36.551 1.00 51.81 94 ARG A O 1
ATOM 788 N N . LEU A 1 95 ? 43.017 -1.557 -35.813 1.00 53.28 95 LEU A N 1
ATOM 789 C CA . LEU A 1 95 ? 43.753 -2.496 -36.643 1.00 53.28 95 LEU A CA 1
ATOM 790 C C . LEU A 1 95 ? 43.291 -2.256 -38.088 1.00 53.28 95 LEU A C 1
ATOM 792 O O . LEU A 1 95 ? 42.314 -2.836 -38.566 1.00 53.28 95 LEU A O 1
ATOM 796 N N . ILE A 1 96 ? 43.907 -1.274 -38.751 1.00 54.16 96 ILE A N 1
ATOM 797 C CA . ILE A 1 96 ? 43.642 -0.926 -40.141 1.00 54.16 96 ILE A CA 1
ATOM 798 C C . ILE A 1 96 ? 44.357 -1.997 -40.961 1.00 54.16 96 ILE A C 1
ATOM 800 O O . ILE A 1 96 ? 45.520 -1.854 -41.328 1.00 54.16 96 ILE A O 1
ATOM 804 N N . MET A 1 97 ? 43.664 -3.104 -41.237 1.00 54.38 97 MET A N 1
ATOM 805 C CA . MET A 1 97 ? 44.103 -4.045 -42.265 1.00 54.38 97 MET A CA 1
ATOM 806 C C . MET A 1 97 ? 44.078 -3.325 -43.618 1.00 54.38 97 MET A C 1
ATOM 808 O O . MET A 1 97 ? 43.034 -3.217 -44.271 1.00 54.38 97 MET A O 1
ATOM 812 N N . ASN A 1 98 ? 45.240 -2.821 -44.033 1.00 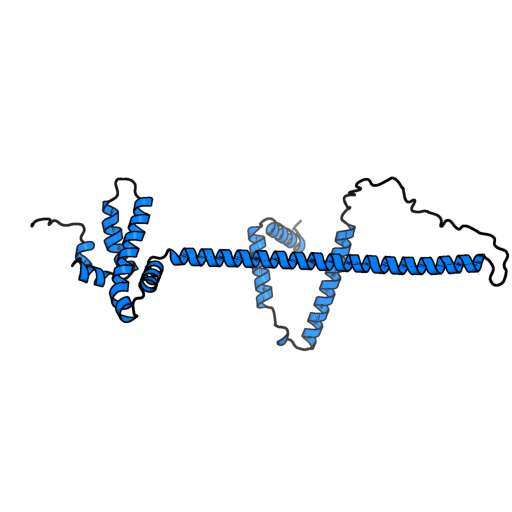57.19 98 ASN A N 1
ATOM 813 C CA . ASN A 1 98 ? 45.471 -2.282 -45.366 1.00 57.19 98 ASN A CA 1
ATOM 814 C C . ASN A 1 98 ? 45.506 -3.432 -46.373 1.00 57.19 98 ASN A C 1
ATOM 816 O O . ASN A 1 98 ? 46.557 -3.905 -46.790 1.00 57.19 98 ASN A O 1
ATOM 820 N N . MET A 1 99 ? 44.326 -3.899 -46.767 1.00 63.66 99 MET A N 1
ATOM 821 C CA . MET A 1 99 ? 44.199 -4.871 -47.843 1.00 63.66 99 MET A CA 1
ATOM 822 C C . MET A 1 99 ? 44.353 -4.142 -49.181 1.00 63.66 99 MET A C 1
ATOM 824 O O . MET A 1 99 ? 43.435 -3.445 -49.633 1.00 63.66 99 MET A O 1
ATOM 828 N N . SER A 1 100 ? 45.529 -4.280 -49.798 1.00 59.12 100 SER A N 1
ATOM 829 C CA . SER A 1 100 ? 45.779 -3.806 -51.159 1.00 59.12 100 SER A CA 1
ATOM 830 C C . SER A 1 100 ? 44.940 -4.631 -52.131 1.00 59.12 100 SER A C 1
ATOM 832 O O . SER A 1 100 ? 45.151 -5.829 -52.306 1.00 59.12 100 SER A O 1
ATOM 834 N N . PHE A 1 101 ? 43.946 -3.996 -52.747 1.00 63.66 101 PHE A N 1
ATOM 835 C CA . PHE A 1 101 ? 43.172 -4.602 -53.820 1.00 63.66 101 PHE A CA 1
ATOM 836 C C . PHE A 1 101 ? 43.299 -3.728 -55.067 1.00 63.66 101 PHE A C 1
ATOM 838 O O . PHE A 1 101 ? 43.064 -2.517 -54.966 1.00 63.66 101 PHE A O 1
ATOM 845 N N . PRO A 1 102 ? 43.591 -4.310 -56.244 1.00 70.06 102 PRO A N 1
ATOM 846 C CA . PRO A 1 102 ? 43.645 -3.560 -57.490 1.00 70.06 102 PRO A CA 1
ATOM 847 C C . PRO A 1 102 ? 42.306 -2.856 -57.741 1.00 70.06 102 PRO A C 1
ATOM 849 O O . PRO A 1 102 ? 41.226 -3.434 -57.560 1.00 70.06 102 PRO A O 1
ATOM 852 N N . ASN A 1 103 ? 42.376 -1.582 -58.130 1.00 65.25 103 ASN A N 1
ATOM 853 C CA . ASN A 1 103 ? 41.237 -0.667 -58.168 1.00 65.25 103 ASN A CA 1
ATOM 854 C C . ASN A 1 103 ? 40.367 -0.909 -59.420 1.00 65.25 103 ASN A C 1
ATOM 856 O O . ASN A 1 103 ? 40.339 -0.118 -60.354 1.00 65.25 103 ASN A O 1
ATOM 860 N N . ARG A 1 104 ? 39.670 -2.052 -59.462 1.00 73.00 104 ARG A N 1
ATOM 861 C CA . ARG A 1 104 ? 38.742 -2.420 -60.545 1.00 73.00 104 ARG A CA 1
ATOM 862 C C . ARG A 1 104 ? 37.311 -1.964 -60.223 1.00 73.00 104 ARG A C 1
ATOM 864 O O . ARG A 1 104 ? 36.855 -2.060 -59.075 1.00 73.00 104 ARG A O 1
ATOM 871 N N . ARG A 1 105 ? 36.549 -1.519 -61.232 1.00 67.12 105 ARG A N 1
ATOM 872 C CA . ARG A 1 105 ? 35.097 -1.262 -61.109 1.00 67.12 105 ARG A CA 1
ATOM 873 C C . ARG A 1 105 ? 34.427 -2.586 -60.688 1.00 67.12 105 ARG A C 1
ATOM 875 O O . ARG A 1 105 ? 34.601 -3.596 -61.351 1.00 67.12 105 ARG A O 1
ATOM 882 N N . ASN A 1 106 ? 33.744 -2.610 -59.536 1.00 72.81 106 ASN A N 1
ATOM 883 C CA . ASN A 1 106 ? 33.210 -3.826 -58.878 1.00 72.81 106 ASN A CA 1
ATOM 884 C C . ASN A 1 106 ? 34.250 -4.879 -58.418 1.00 72.81 106 ASN A C 1
ATOM 886 O O . ASN A 1 106 ? 33.945 -6.068 -58.298 1.00 72.81 106 ASN A O 1
ATOM 890 N N . GLY A 1 107 ? 35.467 -4.446 -58.082 1.00 80.19 107 GLY A N 1
ATOM 891 C CA . GLY A 1 107 ? 36.508 -5.320 -57.539 1.00 80.19 107 GLY A CA 1
ATOM 892 C C . GLY A 1 107 ? 36.173 -5.966 -56.178 1.00 80.19 107 GLY A C 1
ATOM 893 O O . GLY A 1 107 ? 35.227 -5.553 -55.493 1.00 80.19 107 GLY A O 1
ATOM 894 N N . PRO A 1 108 ? 36.967 -6.968 -55.752 1.00 81.69 108 PRO A N 1
ATOM 895 C CA . PRO A 1 108 ? 36.777 -7.706 -54.497 1.00 81.69 108 PRO A CA 1
ATOM 896 C C . PRO A 1 108 ? 36.667 -6.786 -53.271 1.00 81.69 108 PRO A C 1
ATOM 898 O O . PRO A 1 108 ? 35.796 -6.994 -52.429 1.00 81.69 108 PRO A O 1
ATOM 901 N N . ARG A 1 109 ? 37.424 -5.679 -53.239 1.00 80.69 109 ARG A N 1
ATOM 902 C CA . ARG A 1 109 ? 37.331 -4.640 -52.197 1.00 80.69 109 ARG A CA 1
ATOM 903 C C . ARG A 1 109 ? 35.915 -4.102 -51.995 1.00 80.69 109 ARG A C 1
ATOM 905 O O . ARG A 1 109 ? 35.446 -4.017 -50.864 1.00 80.69 109 ARG A O 1
ATOM 912 N N . LYS A 1 110 ? 35.207 -3.761 -53.082 1.00 83.31 110 LYS A N 1
ATOM 913 C CA . LYS A 1 110 ? 33.834 -3.232 -52.998 1.00 83.31 110 LYS A CA 1
ATOM 914 C C . LYS A 1 110 ? 32.856 -4.299 -52.502 1.00 83.31 110 LYS A C 1
ATOM 916 O O . LYS A 1 110 ? 31.935 -3.966 -51.759 1.00 83.31 110 LYS A O 1
ATOM 921 N N . ARG A 1 111 ? 33.052 -5.571 -52.875 1.00 84.94 111 ARG A N 1
ATOM 922 C CA . ARG A 1 111 ? 32.228 -6.696 -52.393 1.00 84.94 111 ARG A CA 1
ATOM 923 C C . ARG A 1 111 ? 32.406 -6.909 -50.890 1.00 84.94 111 ARG A C 1
ATOM 925 O O . ARG A 1 111 ? 31.410 -6.931 -50.170 1.00 84.94 111 ARG A O 1
ATOM 932 N N . VAL A 1 112 ? 33.652 -6.949 -50.415 1.00 86.69 112 VAL A N 1
ATOM 933 C CA . VAL A 1 112 ? 33.978 -7.057 -48.984 1.00 86.69 112 VAL A CA 1
ATOM 934 C C . VAL A 1 112 ? 33.416 -5.866 -48.208 1.00 86.69 112 VAL A C 1
ATOM 936 O O . VAL A 1 112 ? 32.736 -6.050 -47.204 1.00 86.69 112 VAL A O 1
ATOM 939 N N . GLN A 1 113 ? 33.594 -4.640 -48.705 1.00 87.06 113 GLN A N 1
ATOM 940 C CA . GLN A 1 113 ? 33.071 -3.443 -48.045 1.00 87.06 113 GLN A CA 1
ATOM 941 C C . GLN A 1 113 ? 31.536 -3.438 -47.962 1.00 87.06 113 GLN A C 1
ATOM 943 O O . GLN A 1 113 ? 30.979 -3.060 -46.931 1.00 87.06 113 GLN A O 1
ATOM 948 N N . ARG A 1 114 ? 30.832 -3.888 -49.012 1.00 89.94 114 ARG A N 1
ATOM 949 C CA . ARG A 1 114 ? 29.368 -4.056 -48.982 1.00 89.94 114 ARG A CA 1
ATOM 950 C C . ARG A 1 114 ? 28.946 -5.115 -47.963 1.00 89.94 114 ARG A C 1
ATOM 952 O O . ARG A 1 114 ? 28.011 -4.866 -47.204 1.00 89.94 114 ARG A O 1
ATOM 959 N N . ALA A 1 115 ? 29.646 -6.249 -47.906 1.00 92.44 115 ALA A N 1
ATOM 960 C CA . ALA A 1 115 ? 29.380 -7.308 -46.935 1.00 92.44 115 ALA A CA 1
ATOM 961 C C . ALA A 1 115 ? 29.585 -6.817 -45.490 1.00 92.44 115 ALA A C 1
ATOM 963 O O . ALA A 1 115 ? 28.696 -6.979 -44.654 1.00 92.44 115 ALA A O 1
ATOM 964 N N . LEU A 1 116 ? 30.693 -6.120 -45.220 1.00 91.44 116 LEU A N 1
ATOM 965 C CA . LEU A 1 116 ? 30.974 -5.495 -43.924 1.00 91.44 116 LEU A CA 1
ATOM 966 C C . LEU A 1 116 ? 29.937 -4.428 -43.570 1.00 91.44 116 LEU A C 1
ATOM 968 O O . LEU A 1 116 ? 29.468 -4.372 -42.438 1.00 91.44 116 LEU A O 1
ATOM 972 N N . SER A 1 117 ? 29.527 -3.602 -44.535 1.00 92.31 117 SER A N 1
ATOM 973 C CA . SER A 1 117 ? 28.469 -2.610 -44.327 1.00 92.31 117 SER A CA 1
ATOM 974 C C . SER A 1 117 ? 27.146 -3.277 -43.938 1.00 92.31 117 SER A C 1
ATOM 976 O O . SER A 1 117 ? 26.505 -2.841 -42.982 1.00 92.31 117 SER A O 1
ATOM 978 N N . LYS A 1 118 ? 26.767 -4.372 -44.615 1.00 96.00 118 LYS A N 1
ATOM 979 C CA . LYS A 1 118 ? 25.570 -5.158 -44.287 1.00 96.00 118 LYS A CA 1
ATOM 980 C C . LYS A 1 118 ? 25.659 -5.744 -42.873 1.00 96.00 118 LYS A C 1
ATOM 982 O O . LYS A 1 118 ? 24.749 -5.530 -42.077 1.00 96.00 118 LYS A O 1
ATOM 987 N N . LYS A 1 119 ? 26.784 -6.371 -42.518 1.00 95.19 119 LYS A N 1
ATOM 988 C CA . LYS A 1 119 ? 27.012 -6.931 -41.174 1.00 95.19 119 LYS A CA 1
ATOM 989 C C . LYS A 1 119 ? 27.018 -5.864 -40.079 1.00 95.19 119 LYS A C 1
ATOM 991 O O . LYS A 1 119 ? 26.434 -6.065 -39.020 1.00 95.19 119 LYS A O 1
ATOM 996 N N . ASN A 1 120 ? 27.578 -4.689 -40.352 1.00 93.44 120 ASN A N 1
ATOM 997 C CA . ASN A 1 120 ? 27.544 -3.561 -39.423 1.00 93.44 120 ASN A CA 1
ATOM 998 C C . ASN A 1 120 ? 26.125 -3.015 -39.206 1.00 93.44 120 ASN A C 1
ATOM 1000 O O . ASN A 1 120 ? 25.811 -2.564 -38.103 1.00 93.44 120 ASN A O 1
ATOM 1004 N N . ARG A 1 121 ? 25.256 -3.047 -40.225 1.00 95.00 121 ARG A N 1
ATOM 1005 C CA . ARG A 1 121 ? 23.831 -2.710 -40.064 1.00 95.00 121 ARG A CA 1
ATOM 1006 C C . ARG A 1 121 ? 23.123 -3.748 -39.197 1.00 95.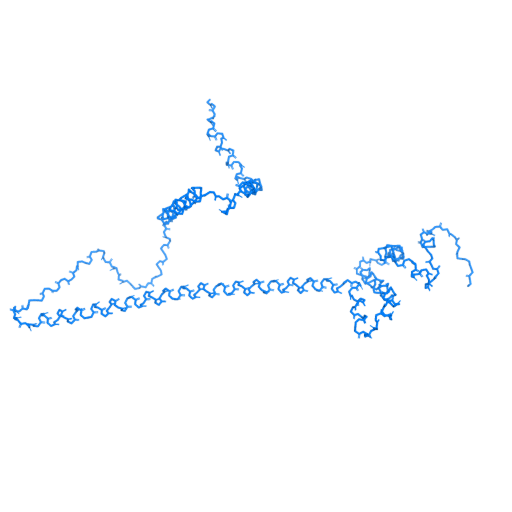00 121 ARG A C 1
ATOM 1008 O O . ARG A 1 121 ? 22.511 -3.362 -38.207 1.00 95.00 121 ARG A O 1
ATOM 1015 N N . GLU A 1 122 ? 23.307 -5.034 -39.495 1.00 96.81 122 GLU A N 1
ATOM 1016 C CA . GLU A 1 122 ? 22.763 -6.144 -38.695 1.00 96.81 122 GLU A CA 1
ATOM 1017 C C . GLU A 1 122 ? 23.195 -6.032 -37.221 1.00 96.81 122 GLU A C 1
ATOM 1019 O O . GLU A 1 122 ? 22.365 -6.106 -36.315 1.00 96.81 122 GLU A O 1
ATOM 1024 N N . TYR A 1 123 ? 24.476 -5.754 -36.962 1.00 96.44 123 TYR A N 1
ATOM 1025 C CA . TYR A 1 123 ? 24.999 -5.546 -35.610 1.00 96.44 123 TYR A CA 1
ATOM 1026 C C . TYR A 1 123 ? 24.335 -4.359 -34.896 1.00 96.44 123 TYR A C 1
ATOM 1028 O O . TYR A 1 123 ? 23.949 -4.467 -33.730 1.00 96.44 123 TYR A O 1
ATOM 1036 N N . LYS A 1 124 ? 24.161 -3.220 -35.583 1.00 94.56 124 LYS A N 1
ATOM 1037 C CA . LYS A 1 124 ? 23.468 -2.049 -35.017 1.00 94.56 124 LYS A CA 1
ATOM 1038 C C . LYS A 1 124 ? 22.011 -2.368 -34.680 1.00 94.56 124 LYS A C 1
ATOM 1040 O O . LYS A 1 124 ? 21.545 -1.984 -33.608 1.00 94.56 124 LYS A O 1
ATOM 1045 N N . GLU A 1 125 ? 21.311 -3.091 -35.548 1.00 97.38 125 GLU A N 1
ATOM 1046 C CA . GLU A 1 125 ? 19.938 -3.535 -35.299 1.00 97.38 125 GLU A CA 1
ATOM 1047 C C . GLU A 1 125 ? 19.851 -4.475 -34.093 1.00 97.38 125 GLU A C 1
ATOM 1049 O O . GLU A 1 125 ? 19.008 -4.277 -33.216 1.00 97.38 125 GLU A O 1
ATOM 1054 N N . LEU A 1 126 ? 20.748 -5.460 -34.001 1.00 98.00 126 LEU A N 1
ATOM 1055 C CA . LEU A 1 126 ? 20.856 -6.366 -32.855 1.00 98.00 126 LEU A CA 1
ATOM 1056 C C . LEU A 1 126 ? 21.126 -5.602 -31.554 1.00 98.00 126 LEU A C 1
ATOM 1058 O O . LEU A 1 126 ? 20.457 -5.842 -30.549 1.00 98.00 126 LEU A O 1
ATOM 1062 N N . LYS A 1 127 ? 22.035 -4.624 -31.579 1.00 96.56 127 LYS A N 1
ATOM 1063 C CA . LYS A 1 127 ? 22.342 -3.771 -30.425 1.00 96.56 127 LYS A CA 1
ATOM 1064 C C . LYS A 1 127 ? 21.125 -2.962 -29.969 1.00 96.56 127 LYS A C 1
ATOM 1066 O O . LYS A 1 127 ? 20.850 -2.883 -28.771 1.00 96.56 127 LYS A O 1
ATOM 1071 N N . LEU A 1 128 ? 20.356 -2.407 -30.908 1.00 96.88 128 LEU A N 1
ATOM 1072 C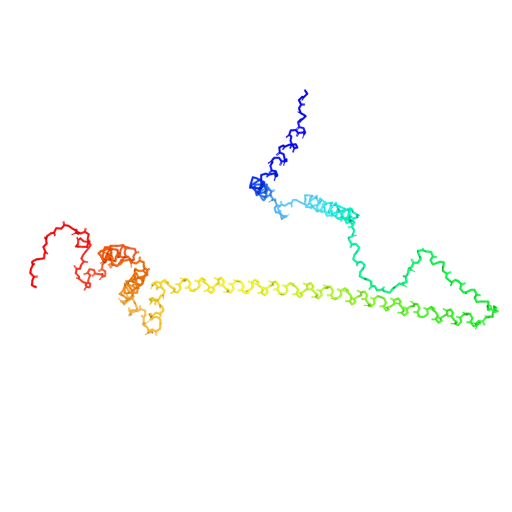 CA . LEU A 1 128 ? 19.104 -1.706 -30.606 1.00 96.88 128 LEU A CA 1
ATOM 1073 C C . LEU A 1 128 ? 18.043 -2.653 -30.028 1.00 96.88 128 LEU A C 1
ATOM 1075 O O . LEU A 1 128 ? 17.396 -2.314 -29.035 1.00 96.88 128 LEU A O 1
ATOM 1079 N N . LYS A 1 129 ? 17.882 -3.853 -30.603 1.00 98.12 129 LYS A N 1
ATOM 1080 C CA . LYS A 1 129 ? 16.971 -4.890 -30.088 1.00 98.12 129 LYS A CA 1
ATOM 1081 C C . LYS A 1 129 ? 17.341 -5.290 -28.659 1.00 98.12 129 LYS A C 1
ATOM 1083 O O . LYS A 1 129 ? 16.461 -5.329 -27.800 1.00 98.12 129 LYS A O 1
ATOM 1088 N N . PHE A 1 130 ? 18.626 -5.503 -28.381 1.00 98.19 130 PHE A N 1
ATOM 1089 C CA . PHE A 1 130 ? 19.124 -5.831 -27.047 1.00 98.19 130 PHE A CA 1
ATOM 1090 C C . PHE A 1 130 ? 18.819 -4.726 -26.027 1.00 98.19 130 PHE A C 1
ATOM 1092 O O . PHE A 1 130 ? 18.245 -4.996 -24.970 1.00 98.19 130 PHE A O 1
ATOM 1099 N N . GLU A 1 131 ? 19.107 -3.464 -26.356 1.00 97.44 131 GLU A N 1
ATOM 1100 C CA . GLU A 1 131 ? 18.788 -2.328 -25.481 1.00 97.44 131 GLU A CA 1
ATOM 1101 C C . GLU A 1 131 ? 17.276 -2.179 -25.244 1.00 97.44 131 GLU A C 1
ATOM 1103 O O . GLU A 1 131 ? 16.837 -1.889 -24.127 1.00 97.44 131 GLU A O 1
ATOM 1108 N N . ASN A 1 132 ? 16.448 -2.446 -26.255 1.00 97.56 132 ASN A N 1
ATOM 1109 C CA . ASN A 1 132 ? 14.994 -2.450 -26.105 1.00 97.56 132 ASN A CA 1
ATOM 1110 C C . ASN A 1 132 ? 14.508 -3.572 -25.175 1.00 97.56 132 ASN A C 1
ATOM 1112 O O . ASN A 1 132 ? 13.669 -3.319 -24.306 1.00 97.56 132 ASN A O 1
ATOM 1116 N N . ILE A 1 133 ? 15.049 -4.787 -25.298 1.00 98.06 133 ILE A N 1
ATOM 1117 C CA . ILE A 1 133 ? 14.745 -5.905 -24.388 1.00 98.06 133 ILE A CA 1
ATOM 1118 C C . ILE A 1 133 ? 15.181 -5.560 -22.961 1.00 98.06 133 ILE A C 1
ATOM 1120 O O . ILE A 1 133 ? 14.405 -5.722 -22.019 1.00 98.06 133 ILE A O 1
ATOM 1124 N N . ARG A 1 134 ? 16.375 -4.987 -22.790 1.00 96.62 134 ARG A N 1
ATOM 1125 C CA . ARG A 1 134 ? 16.892 -4.546 -21.489 1.00 96.62 134 ARG A CA 1
ATOM 1126 C C . ARG A 1 134 ? 15.991 -3.495 -20.833 1.00 96.62 134 ARG A C 1
ATOM 1128 O O . ARG A 1 134 ? 15.731 -3.566 -19.629 1.00 96.62 134 ARG A O 1
ATOM 1135 N N . LYS A 1 135 ? 15.471 -2.538 -21.611 1.00 96.56 135 LYS A N 1
ATOM 1136 C CA . LYS A 1 135 ? 14.477 -1.556 -21.141 1.00 96.56 135 LYS A CA 1
ATOM 1137 C C . LYS A 1 135 ? 13.177 -2.240 -20.712 1.00 96.56 135 LYS A C 1
ATOM 1139 O O . LYS A 1 135 ? 12.722 -1.982 -19.598 1.00 96.56 135 LYS A O 1
ATOM 1144 N N . LYS A 1 136 ? 12.631 -3.147 -21.536 1.00 97.81 136 LYS A N 1
ATOM 1145 C CA . LYS A 1 136 ? 11.419 -3.929 -21.216 1.00 97.81 136 LYS A CA 1
ATOM 1146 C C . LYS A 1 136 ? 11.584 -4.748 -19.932 1.00 97.81 136 LYS A C 1
ATOM 1148 O O . LYS A 1 136 ? 10.694 -4.765 -19.083 1.00 97.81 136 LYS A O 1
ATOM 1153 N N . TYR A 1 137 ? 12.743 -5.372 -19.743 1.00 97.75 137 TYR A N 1
ATOM 1154 C CA . TYR A 1 137 ? 13.059 -6.120 -18.530 1.00 97.75 137 TYR A CA 1
ATOM 1155 C C . TYR A 1 137 ? 13.030 -5.221 -17.282 1.00 97.75 137 TYR A C 1
ATOM 1157 O O . TYR A 1 137 ? 12.352 -5.535 -16.303 1.00 97.75 137 TYR A O 1
ATOM 1165 N N . ARG A 1 138 ? 13.667 -4.041 -17.333 1.00 95.94 138 ARG A N 1
ATOM 1166 C CA . ARG A 1 138 ? 13.648 -3.064 -16.225 1.00 95.94 138 ARG A CA 1
ATOM 1167 C C . ARG A 1 138 ? 12.242 -2.557 -15.896 1.00 95.94 138 ARG A C 1
ATOM 1169 O O . ARG A 1 138 ? 11.901 -2.412 -14.717 1.00 95.94 138 ARG A O 1
ATOM 1176 N N . THR A 1 139 ? 11.420 -2.285 -16.911 1.00 95.12 139 THR A N 1
ATOM 1177 C CA . THR A 1 139 ? 10.028 -1.858 -16.698 1.00 95.12 139 THR A CA 1
ATOM 1178 C C . THR A 1 139 ? 9.189 -2.973 -16.082 1.00 95.12 139 THR A C 1
ATOM 1180 O O . THR A 1 139 ? 8.427 -2.710 -15.151 1.00 95.12 139 THR A O 1
ATOM 1183 N N . ASN A 1 140 ? 9.379 -4.219 -16.524 1.00 96.00 140 ASN A N 1
ATOM 1184 C CA . ASN A 1 140 ? 8.674 -5.380 -15.982 1.00 96.00 140 ASN A CA 1
ATOM 1185 C C . ASN A 1 140 ? 9.070 -5.664 -14.530 1.00 96.00 140 ASN A C 1
ATOM 1187 O O . ASN A 1 140 ? 8.188 -5.843 -13.693 1.00 96.00 140 ASN A O 1
ATOM 1191 N N . LEU A 1 141 ? 10.360 -5.593 -14.189 1.00 96.69 141 LEU A N 1
ATOM 1192 C CA . LEU A 1 141 ? 10.818 -5.687 -12.798 1.00 96.69 141 LEU A CA 1
ATOM 1193 C C . LEU A 1 141 ? 10.171 -4.620 -11.907 1.00 96.69 141 LEU A C 1
ATOM 1195 O O . LEU A 1 141 ? 9.667 -4.928 -10.827 1.00 96.69 141 LEU A O 1
ATOM 1199 N N . SER A 1 142 ? 10.121 -3.371 -12.377 1.00 94.38 142 SER A N 1
ATOM 1200 C CA . SER A 1 142 ? 9.482 -2.277 -11.635 1.00 94.38 142 SER A CA 1
ATOM 1201 C C . SER A 1 142 ? 7.979 -2.519 -11.445 1.00 94.38 142 SER A C 1
ATOM 1203 O O . SER A 1 142 ? 7.426 -2.215 -10.387 1.00 94.38 142 SER A O 1
ATOM 1205 N N . ARG A 1 143 ? 7.301 -3.088 -12.451 1.00 95.06 143 ARG A N 1
ATOM 1206 C CA . ARG A 1 143 ? 5.882 -3.463 -12.371 1.00 95.06 143 ARG A CA 1
ATOM 1207 C C . ARG A 1 143 ? 5.659 -4.588 -11.359 1.00 95.06 143 ARG A C 1
ATOM 1209 O O . ARG A 1 143 ? 4.774 -4.460 -10.517 1.00 95.06 143 ARG A O 1
ATOM 1216 N N . LEU A 1 144 ? 6.490 -5.630 -11.381 1.00 95.56 144 LEU A N 1
ATOM 1217 C CA . LEU A 1 144 ? 6.431 -6.735 -10.420 1.00 95.56 144 LEU A CA 1
ATOM 1218 C C . LEU A 1 144 ? 6.634 -6.251 -8.980 1.00 95.56 144 LEU A C 1
ATOM 1220 O O . LEU A 1 144 ? 5.889 -6.646 -8.087 1.00 95.56 144 LEU A O 1
ATOM 1224 N N . GLN A 1 145 ? 7.584 -5.342 -8.748 1.00 93.56 145 GLN A N 1
ATOM 1225 C CA . GLN A 1 145 ? 7.792 -4.744 -7.425 1.00 93.56 145 GLN A CA 1
ATOM 1226 C C . GLN A 1 145 ? 6.563 -3.966 -6.937 1.00 93.56 145 GLN A C 1
ATOM 1228 O O . GLN A 1 145 ? 6.192 -4.080 -5.769 1.00 93.56 145 GLN A O 1
ATOM 1233 N N . ARG A 1 146 ? 5.895 -3.207 -7.819 1.00 93.94 146 ARG A N 1
ATOM 1234 C CA . ARG A 1 146 ? 4.651 -2.492 -7.476 1.00 93.94 146 ARG A CA 1
ATOM 1235 C C . ARG A 1 146 ? 3.524 -3.454 -7.110 1.00 93.94 146 ARG A C 1
ATOM 1237 O O . ARG A 1 146 ? 2.844 -3.208 -6.119 1.00 93.94 146 ARG A O 1
ATOM 1244 N N . ILE A 1 147 ? 3.360 -4.542 -7.864 1.00 93.56 147 ILE A N 1
ATOM 1245 C CA . ILE A 1 147 ? 2.351 -5.576 -7.584 1.00 93.56 147 ILE A CA 1
ATOM 1246 C C . ILE A 1 147 ? 2.618 -6.222 -6.221 1.00 93.56 147 ILE A C 1
ATOM 1248 O O . ILE A 1 147 ? 1.731 -6.219 -5.373 1.00 93.56 147 ILE A O 1
ATOM 1252 N N . LYS A 1 148 ? 3.856 -6.664 -5.958 1.00 93.25 148 LYS A N 1
ATOM 1253 C CA . LYS A 1 148 ? 4.243 -7.224 -4.650 1.00 93.25 148 LYS A CA 1
ATOM 1254 C C . LYS A 1 148 ? 3.979 -6.245 -3.505 1.00 93.25 148 LYS A C 1
ATOM 1256 O O . LYS A 1 148 ? 3.508 -6.639 -2.443 1.00 93.25 148 LYS A O 1
ATOM 1261 N N . LYS A 1 149 ? 4.265 -4.954 -3.710 1.00 90.50 149 LYS A N 1
ATOM 1262 C CA . LYS A 1 149 ? 3.999 -3.918 -2.706 1.00 90.50 149 LYS A CA 1
ATOM 1263 C C . LYS A 1 149 ? 2.499 -3.761 -2.445 1.00 90.50 149 LYS A C 1
ATOM 1265 O O . LYS A 1 149 ? 2.104 -3.661 -1.290 1.00 90.50 149 LYS A O 1
ATOM 1270 N N . LYS A 1 150 ? 1.677 -3.760 -3.500 1.00 90.56 150 LYS A N 1
ATOM 1271 C CA . LYS A 1 150 ? 0.214 -3.676 -3.394 1.00 90.56 150 LYS A CA 1
ATOM 1272 C C . LYS A 1 150 ? -0.356 -4.860 -2.611 1.00 90.56 150 LYS A C 1
ATOM 1274 O O . LYS A 1 150 ? -1.089 -4.632 -1.659 1.00 90.56 150 LYS A O 1
ATOM 1279 N N . GLN A 1 151 ? 0.076 -6.079 -2.935 1.00 88.62 151 GLN A N 1
ATOM 1280 C CA . GLN A 1 151 ? -0.323 -7.293 -2.218 1.00 88.62 151 GLN A CA 1
ATOM 1281 C C . GLN A 1 151 ? 0.016 -7.207 -0.726 1.00 88.62 151 GLN A C 1
ATOM 1283 O O . GLN A 1 151 ? -0.842 -7.467 0.104 1.00 88.62 151 GLN A O 1
ATOM 1288 N N . ARG A 1 152 ? 1.224 -6.747 -0.363 1.00 83.88 152 ARG A N 1
ATOM 1289 C CA . ARG A 1 152 ? 1.594 -6.549 1.053 1.00 83.88 152 ARG A CA 1
ATOM 1290 C C . ARG A 1 152 ? 0.657 -5.580 1.776 1.00 83.88 152 ARG A C 1
ATOM 1292 O O . ARG A 1 152 ? 0.289 -5.845 2.913 1.00 83.88 152 ARG A O 1
ATOM 1299 N N . TYR A 1 153 ? 0.274 -4.476 1.133 1.00 77.62 153 TYR A N 1
ATOM 1300 C CA . TYR A 1 153 ? -0.681 -3.534 1.719 1.00 77.62 153 TYR A CA 1
ATOM 1301 C C . TYR A 1 153 ? -2.078 -4.142 1.867 1.00 77.62 153 TYR A C 1
ATOM 1303 O O . TYR A 1 153 ? -2.702 -3.946 2.903 1.00 77.62 153 TYR A O 1
ATOM 1311 N N . GLU A 1 154 ? -2.556 -4.886 0.869 1.00 80.31 154 GLU A N 1
ATOM 1312 C CA . GLU A 1 154 ? -3.853 -5.574 0.916 1.00 80.31 154 GLU A CA 1
ATOM 1313 C C . GLU A 1 154 ? -3.878 -6.630 2.036 1.00 80.31 154 GLU A C 1
ATOM 1315 O O . GLU A 1 154 ? -4.815 -6.650 2.832 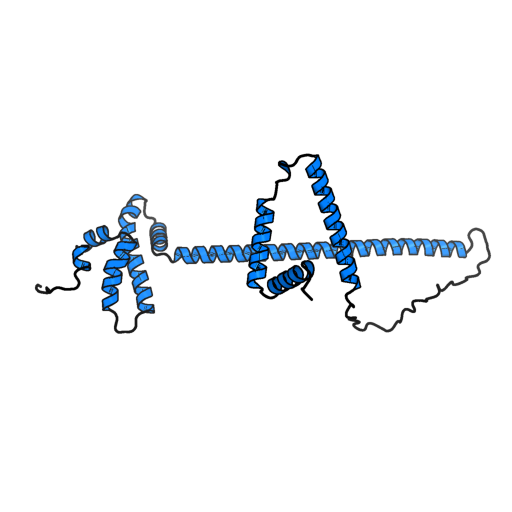1.00 80.31 154 GLU A O 1
ATOM 1320 N N . THR A 1 155 ? -2.816 -7.430 2.189 1.00 74.81 155 THR A N 1
ATOM 1321 C CA . THR A 1 155 ? -2.683 -8.396 3.294 1.00 74.81 155 THR A CA 1
ATOM 1322 C C . THR A 1 155 ? -2.649 -7.705 4.657 1.00 74.81 155 THR A C 1
ATOM 1324 O O . THR A 1 155 ? -3.343 -8.137 5.572 1.00 74.81 155 THR A O 1
ATOM 1327 N N . GLN A 1 156 ? -1.897 -6.607 4.800 1.00 74.88 156 GLN A N 1
ATOM 1328 C CA . GLN A 1 156 ? -1.844 -5.843 6.052 1.00 74.88 156 GLN A CA 1
ATOM 1329 C C . GLN A 1 156 ? -3.196 -5.210 6.396 1.00 74.88 156 GLN A C 1
ATOM 1331 O O . GLN A 1 156 ? -3.612 -5.230 7.549 1.00 74.88 156 GLN A O 1
ATOM 1336 N N . GLN A 1 157 ? -3.916 -4.671 5.409 1.00 69.81 157 GLN A N 1
ATOM 1337 C CA . GLN A 1 157 ? -5.255 -4.126 5.632 1.00 69.81 157 GLN A CA 1
ATOM 1338 C C . GLN A 1 157 ? -6.262 -5.218 5.999 1.00 69.81 157 GLN A C 1
ATOM 1340 O O . GLN A 1 157 ? -7.055 -5.003 6.912 1.00 69.81 157 GLN A O 1
ATOM 1345 N N . GLY A 1 158 ? -6.196 -6.386 5.355 1.00 65.50 158 GLY A N 1
ATOM 1346 C CA . GLY A 1 158 ? -7.005 -7.550 5.717 1.00 65.50 158 GLY A CA 1
ATOM 1347 C C . GLY A 1 158 ? -6.724 -8.032 7.142 1.00 65.50 158 GLY A C 1
ATOM 1348 O O . GLY A 1 158 ? -7.658 -8.263 7.901 1.00 65.50 158 GLY A O 1
ATOM 1349 N N . GLN A 1 159 ? -5.454 -8.089 7.553 1.00 64.81 159 GLN A N 1
ATOM 1350 C CA . GLN A 1 159 ? -5.069 -8.427 8.929 1.00 64.81 159 GLN A CA 1
ATOM 1351 C C . GLN A 1 159 ? -5.598 -7.406 9.943 1.00 64.81 159 GLN A C 1
ATOM 1353 O O . GLN A 1 159 ? -6.225 -7.804 10.916 1.00 64.81 159 GLN A O 1
ATOM 1358 N N . ILE A 1 160 ? -5.458 -6.100 9.682 1.00 63.50 160 ILE A N 1
ATOM 1359 C CA . ILE A 1 160 ? -5.990 -5.042 10.563 1.00 63.50 160 ILE A CA 1
ATOM 1360 C C . ILE A 1 160 ? -7.523 -5.107 10.653 1.00 63.50 160 ILE A C 1
ATOM 1362 O O . ILE A 1 160 ? -8.096 -4.845 11.710 1.00 63.50 160 ILE A O 1
ATOM 1366 N N . GLN A 1 161 ? -8.212 -5.425 9.554 1.00 62.00 161 GLN A N 1
ATOM 1367 C CA . GLN A 1 161 ? -9.667 -5.594 9.563 1.00 62.00 161 GLN A CA 1
ATOM 1368 C C . GLN A 1 161 ? -10.083 -6.851 10.333 1.00 62.00 161 GLN A C 1
ATOM 1370 O O . GLN A 1 161 ? -11.008 -6.769 11.137 1.00 62.00 161 GLN A O 1
ATOM 1375 N N . ASN A 1 162 ? -9.373 -7.968 10.168 1.00 61.47 162 ASN A N 1
ATOM 1376 C CA . ASN A 1 162 ? -9.628 -9.206 10.903 1.00 61.47 162 ASN A CA 1
ATOM 1377 C C . ASN A 1 162 ? -9.339 -9.049 12.403 1.00 61.47 162 ASN A C 1
ATOM 1379 O O . ASN A 1 162 ? -10.153 -9.468 13.217 1.00 61.47 162 ASN A O 1
ATOM 1383 N N . GLU A 1 163 ? -8.250 -8.380 12.790 1.00 61.12 163 GLU A N 1
ATOM 1384 C CA . GLU A 1 163 ? -7.943 -8.069 14.193 1.00 61.12 163 GLU A CA 1
ATOM 1385 C C . GLU A 1 163 ? -8.996 -7.151 14.819 1.00 61.12 163 GLU A C 1
ATOM 1387 O O . GLU A 1 163 ? -9.427 -7.387 15.946 1.00 61.12 163 GLU A O 1
ATOM 1392 N N . LYS A 1 164 ? -9.471 -6.133 14.088 1.00 61.75 164 LYS A N 1
ATOM 1393 C CA . LYS A 1 164 ? -10.579 -5.283 14.552 1.00 61.75 164 LYS A CA 1
ATOM 1394 C C . LYS A 1 164 ? -11.879 -6.068 14.690 1.00 61.75 164 LYS A C 1
ATOM 1396 O O . LYS A 1 164 ? -12.566 -5.910 15.693 1.00 61.75 164 LYS A O 1
ATOM 1401 N N . GLN A 1 165 ? -12.205 -6.937 13.735 1.00 62.62 165 GLN A N 1
ATOM 1402 C CA . GLN A 1 165 ? -13.392 -7.790 13.816 1.00 62.62 165 GLN A CA 1
ATOM 1403 C C . GLN A 1 165 ? -13.302 -8.790 14.978 1.00 62.62 165 GLN A C 1
ATOM 1405 O O . GLN A 1 165 ? -14.301 -8.978 15.669 1.00 62.62 165 GLN A O 1
ATOM 1410 N N . LEU A 1 166 ? -12.120 -9.358 15.244 1.00 60.47 166 LEU A N 1
ATOM 1411 C CA . LEU A 1 166 ? -11.853 -10.253 16.376 1.00 60.47 166 LEU A CA 1
ATOM 1412 C C . LEU A 1 166 ? -11.892 -9.510 17.727 1.00 60.47 166 LEU A C 1
ATOM 1414 O O . LEU A 1 166 ? -12.381 -10.029 18.729 1.00 60.47 166 LEU A O 1
ATOM 1418 N N . ALA A 1 167 ? -11.405 -8.268 17.777 1.00 61.06 167 ALA A N 1
ATOM 1419 C CA . ALA A 1 167 ? -11.496 -7.427 18.969 1.00 61.06 167 ALA A CA 1
ATOM 1420 C C . ALA A 1 167 ? -12.945 -6.997 19.255 1.00 61.06 167 ALA A C 1
ATOM 1422 O O . ALA A 1 167 ? -13.372 -6.959 20.409 1.00 61.06 167 ALA A O 1
ATOM 1423 N N . GLU A 1 168 ? -13.721 -6.699 18.212 1.00 61.44 168 GLU A N 1
ATOM 1424 C CA . GLU A 1 168 ? -15.129 -6.341 18.348 1.00 61.44 168 GLU A CA 1
ATOM 1425 C C . GLU A 1 168 ? -16.008 -7.553 18.705 1.00 61.44 168 GLU A C 1
ATOM 1427 O O . GLU A 1 168 ? -16.928 -7.394 19.518 1.00 61.44 168 GLU A O 1
ATOM 1432 N N . SER A 1 169 ? -15.742 -8.748 18.152 1.00 61.06 169 SER A N 1
ATOM 1433 C CA . SER A 1 169 ? -16.480 -9.989 18.468 1.00 61.06 169 SER A CA 1
ATOM 1434 C C . SER A 1 169 ? -16.318 -10.418 19.929 1.00 61.06 169 SER A C 1
ATOM 1436 O O . SER A 1 169 ? -17.239 -10.982 20.509 1.00 61.06 169 SER A O 1
ATOM 1438 N N . ASN A 1 170 ? -15.208 -10.050 20.574 1.00 68.38 170 ASN A N 1
ATOM 1439 C CA . ASN A 1 170 ? -14.959 -10.320 21.993 1.00 68.38 170 ASN A CA 1
ATOM 1440 C C . ASN A 1 170 ? -15.698 -9.386 22.965 1.00 68.38 170 ASN A C 1
ATOM 1442 O O . ASN A 1 170 ? -15.552 -9.509 24.184 1.00 68.38 170 ASN A O 1
ATOM 1446 N N . THR A 1 171 ? -16.492 -8.431 22.474 1.00 82.62 171 THR A N 1
ATOM 1447 C CA . THR A 1 171 ? -17.311 -7.609 23.368 1.00 82.62 171 THR A CA 1
ATOM 1448 C C . THR A 1 171 ? -18.580 -8.363 23.783 1.00 82.62 171 THR A C 1
ATOM 1450 O O . THR A 1 171 ? -19.278 -8.899 22.919 1.00 82.62 171 THR A O 1
ATOM 1453 N N . PRO A 1 172 ? -18.980 -8.330 25.072 1.00 84.06 172 PRO A N 1
ATOM 1454 C CA . PRO A 1 172 ? -20.189 -9.019 25.539 1.00 84.06 172 PRO A CA 1
ATOM 1455 C C . PRO A 1 172 ? -21.452 -8.616 24.768 1.00 84.06 172 PRO A C 1
ATOM 1457 O O . PRO A 1 172 ? -22.382 -9.400 24.599 1.00 84.06 172 PRO A O 1
ATOM 1460 N N . ARG A 1 173 ? -21.486 -7.378 24.258 1.00 87.81 173 ARG A N 1
ATOM 1461 C CA . ARG A 1 173 ? -22.592 -6.859 23.450 1.00 87.81 173 ARG A CA 1
ATOM 1462 C C . ARG A 1 173 ? -22.682 -7.524 22.079 1.00 87.81 173 ARG A C 1
ATOM 1464 O O . ARG A 1 173 ? -23.783 -7.890 21.681 1.00 87.81 173 ARG A O 1
ATOM 1471 N N . ARG A 1 174 ? -21.556 -7.709 21.386 1.00 84.88 174 ARG A N 1
ATOM 1472 C CA . ARG A 1 174 ? -21.536 -8.366 20.076 1.00 84.88 174 ARG A CA 1
ATOM 1473 C C . ARG A 1 174 ? -21.784 -9.866 20.190 1.00 84.88 174 ARG A C 1
ATOM 1475 O O . ARG A 1 174 ? -22.591 -10.364 19.420 1.00 84.88 174 ARG A O 1
ATOM 1482 N N . GLN A 1 175 ? -21.233 -10.530 21.209 1.00 87.88 175 GLN A N 1
ATOM 1483 C CA . GLN A 1 175 ? -21.566 -11.928 21.532 1.00 87.88 175 GLN A CA 1
ATOM 1484 C C . GLN A 1 175 ? -23.074 -12.110 21.741 1.00 87.88 175 GLN A C 1
ATOM 1486 O O . GLN A 1 175 ? -23.684 -13.031 21.209 1.00 87.88 175 GLN A O 1
ATOM 1491 N N . THR A 1 176 ? -23.702 -11.179 22.464 1.00 89.94 176 THR A N 1
ATOM 1492 C CA . THR A 1 176 ? -25.157 -11.190 22.663 1.00 89.94 176 THR A CA 1
ATOM 1493 C C . THR A 1 176 ? -25.915 -11.015 21.347 1.00 89.94 176 THR A C 1
ATOM 1495 O O . THR A 1 176 ? -26.901 -11.704 21.110 1.00 89.94 176 THR A O 1
ATOM 1498 N N . ASP A 1 177 ? -25.471 -10.104 20.482 1.00 90.00 177 ASP A N 1
ATOM 1499 C CA . ASP A 1 177 ? -26.108 -9.881 19.185 1.00 90.00 177 ASP A CA 1
ATOM 1500 C C . ASP A 1 177 ? -25.903 -11.061 18.219 1.00 90.00 177 ASP A C 1
ATOM 1502 O O . ASP A 1 177 ? -26.818 -11.375 17.462 1.00 90.00 177 ASP A O 1
ATOM 1506 N N . GLU A 1 178 ? -24.751 -11.734 18.259 1.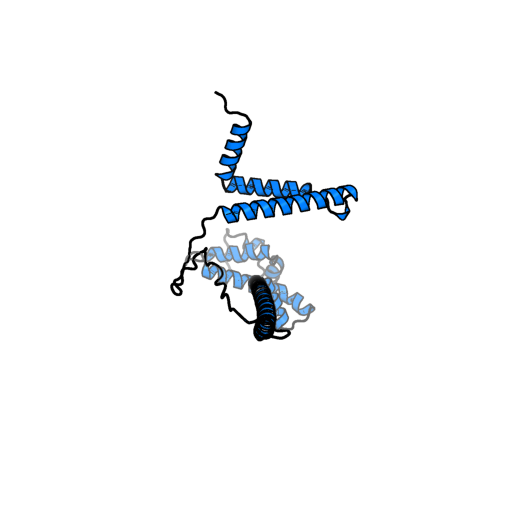00 89.62 178 GLU A N 1
ATOM 1507 C CA . GLU A 1 178 ? -24.479 -12.963 17.503 1.00 89.62 178 GLU A CA 1
ATOM 1508 C C . GLU A 1 178 ? -25.352 -14.122 17.985 1.00 89.62 178 GLU A C 1
ATOM 1510 O O . GLU A 1 178 ? -25.992 -14.751 17.151 1.00 89.62 178 GLU A O 1
ATOM 1515 N N . LEU A 1 179 ? -25.483 -14.331 19.301 1.00 91.00 179 LEU A N 1
ATOM 1516 C CA . LEU A 1 179 ? -26.383 -15.343 19.874 1.00 91.00 179 LEU A CA 1
ATOM 1517 C C . LEU A 1 179 ? -27.850 -15.093 19.508 1.00 91.00 179 LEU A C 1
ATOM 1519 O O . LEU A 1 179 ? -28.592 -16.022 19.211 1.00 91.00 179 LEU A O 1
ATOM 1523 N N . ILE A 1 180 ? -28.283 -13.829 19.504 1.00 93.31 180 ILE A N 1
ATOM 1524 C CA . ILE A 1 180 ? -29.646 -13.476 19.090 1.00 93.31 180 ILE A CA 1
ATOM 1525 C C . ILE A 1 180 ? -29.860 -13.761 17.598 1.00 93.31 180 ILE A C 1
ATOM 1527 O O . ILE A 1 180 ? -30.943 -14.208 17.219 1.00 93.31 180 ILE A O 1
ATOM 1531 N N . ARG A 1 181 ? -28.853 -13.489 16.755 1.00 90.62 181 ARG A N 1
ATOM 1532 C CA . ARG A 1 181 ? -28.915 -13.769 15.313 1.00 90.62 181 ARG A CA 1
ATOM 1533 C C . ARG A 1 181 ? -28.887 -15.266 15.025 1.00 90.62 181 ARG A C 1
ATOM 1535 O O . ARG A 1 181 ? -29.683 -15.710 14.208 1.00 90.62 181 ARG A O 1
ATOM 1542 N N . SER A 1 182 ? -28.011 -16.026 15.682 1.00 91.44 182 SER A N 1
ATOM 1543 C CA . SER A 1 182 ? -27.897 -17.474 15.483 1.00 91.44 182 SER A CA 1
ATOM 1544 C C . SER A 1 182 ? -29.134 -18.221 15.977 1.00 91.44 182 SER A C 1
ATOM 1546 O O . SER A 1 182 ? -29.562 -19.169 15.332 1.00 91.44 182 SER A O 1
ATOM 1548 N N . ALA A 1 183 ? -29.761 -17.751 17.059 1.00 91.50 183 ALA A N 1
ATOM 1549 C CA . ALA A 1 183 ? -31.017 -18.300 17.567 1.00 91.50 183 ALA A CA 1
ATOM 1550 C C . ALA A 1 183 ? -32.252 -17.927 16.721 1.00 91.50 183 ALA A C 1
ATOM 1552 O O . ALA A 1 183 ? -33.353 -18.381 17.022 1.00 91.50 183 ALA A O 1
ATOM 1553 N N . GLY A 1 184 ? -32.108 -17.076 15.696 1.00 92.12 184 GLY A N 1
ATOM 1554 C CA . GLY A 1 184 ? -33.203 -16.732 14.784 1.00 92.12 184 GLY A CA 1
ATOM 1555 C C . GLY A 1 184 ? -34.347 -15.933 15.420 1.00 92.12 184 GLY A C 1
ATOM 1556 O O . GLY A 1 184 ? -35.462 -15.941 14.901 1.00 92.12 184 GLY A O 1
ATOM 1557 N N . PHE A 1 185 ? -34.114 -15.230 16.536 1.00 93.19 185 PHE A N 1
ATOM 1558 C CA . PHE A 1 185 ? -35.182 -14.484 17.207 1.00 93.19 185 PHE A CA 1
ATOM 1559 C C . PHE A 1 185 ? -35.744 -13.355 16.338 1.00 93.19 185 PHE A C 1
ATOM 1561 O O . PHE A 1 185 ? -35.016 -12.549 15.751 1.00 93.19 185 PHE A O 1
ATOM 1568 N N . THR A 1 186 ? -37.066 -13.191 16.375 1.00 92.19 186 THR A N 1
ATOM 1569 C CA . THR A 1 186 ? -37.730 -12.030 15.768 1.00 92.19 186 THR A CA 1
ATOM 1570 C C . THR A 1 186 ? -37.354 -10.723 16.488 1.00 92.19 186 THR A C 1
ATOM 1572 O O . THR A 1 186 ? -36.899 -10.704 17.640 1.00 92.19 186 THR A O 1
ATOM 1575 N N . LYS A 1 187 ? -37.574 -9.565 15.845 1.00 89.94 187 LYS A N 1
ATOM 1576 C CA . LYS A 1 187 ? -37.259 -8.242 16.436 1.00 89.94 187 LYS A CA 1
ATOM 1577 C C . LYS A 1 187 ? -37.973 -7.986 17.774 1.00 89.94 187 LYS A C 1
ATOM 1579 O O . LYS A 1 187 ? -37.442 -7.271 18.621 1.00 89.94 187 LYS A O 1
ATOM 1584 N N . GLN A 1 188 ? -39.164 -8.546 17.978 1.00 91.44 188 GLN A N 1
ATOM 1585 C CA . GLN A 1 188 ? -39.913 -8.387 19.227 1.00 91.44 188 GLN A CA 1
ATOM 1586 C C . GLN A 1 188 ? -39.365 -9.291 20.341 1.00 91.44 188 GLN A C 1
ATOM 1588 O O . GLN A 1 188 ? -39.130 -8.814 21.453 1.00 91.44 188 GLN A O 1
ATOM 1593 N N . GLN A 1 189 ? -39.089 -10.563 20.035 1.00 89.75 189 GLN A N 1
ATOM 1594 C CA . GLN A 1 189 ? -38.504 -11.518 20.984 1.00 89.75 189 GLN A CA 1
ATOM 1595 C C . GLN A 1 189 ? -37.096 -11.088 21.412 1.00 89.75 189 GLN A C 1
ATOM 1597 O O . GLN A 1 189 ? -36.802 -11.013 22.606 1.00 89.75 189 GLN A O 1
ATOM 1602 N N . SER A 1 190 ? -36.257 -10.676 20.458 1.00 90.81 190 SER A N 1
ATOM 1603 C CA . SER A 1 190 ? -34.906 -10.180 20.745 1.00 90.81 190 SER A CA 1
ATOM 1604 C C . SER A 1 190 ? -34.909 -8.989 21.709 1.00 90.81 190 SER A C 1
ATOM 1606 O O . SER A 1 190 ? -34.090 -8.947 22.621 1.00 90.81 190 SER A O 1
ATOM 1608 N N . ARG A 1 191 ? -35.853 -8.041 21.602 1.00 88.06 191 ARG A N 1
ATOM 1609 C CA . ARG A 1 191 ? -35.957 -6.910 22.549 1.00 88.06 191 ARG A CA 1
ATOM 1610 C C . ARG A 1 191 ? -36.236 -7.348 23.990 1.00 88.06 191 ARG A C 1
ATOM 1612 O O . ARG A 1 191 ? -35.716 -6.707 24.904 1.00 88.06 191 ARG A O 1
ATOM 1619 N N . ARG A 1 192 ? -37.026 -8.410 24.191 1.00 89.50 192 ARG A N 1
ATOM 1620 C CA . ARG A 1 192 ? -37.356 -8.941 25.526 1.00 89.50 192 ARG A CA 1
ATOM 1621 C C . ARG A 1 192 ? -36.140 -9.602 26.177 1.00 89.50 192 ARG A C 1
ATOM 1623 O O . ARG A 1 192 ? -35.850 -9.331 27.338 1.00 89.50 192 ARG A O 1
ATOM 1630 N N . VAL A 1 193 ? -35.398 -10.396 25.407 1.00 89.56 193 VAL A N 1
ATOM 1631 C CA . VAL A 1 193 ? -34.338 -11.274 25.932 1.00 89.56 193 VAL A CA 1
ATOM 1632 C C . VAL A 1 193 ? -32.945 -10.620 25.895 1.00 89.56 193 VAL A C 1
ATOM 1634 O O . VAL A 1 193 ? -32.073 -10.947 26.700 1.00 89.56 193 VAL A O 1
ATOM 1637 N N . ARG A 1 194 ? -32.723 -9.610 25.039 1.00 90.75 194 ARG A N 1
ATOM 1638 C CA . ARG A 1 194 ? -31.403 -8.976 24.830 1.00 90.75 194 ARG A CA 1
ATOM 1639 C C . ARG A 1 194 ? -30.748 -8.463 26.106 1.00 90.75 194 ARG A C 1
ATOM 1641 O O . ARG A 1 194 ? -29.543 -8.611 26.257 1.00 90.75 194 ARG A O 1
ATOM 1648 N N . LYS A 1 195 ? -31.499 -7.838 27.017 1.00 86.00 195 LYS A N 1
ATOM 1649 C CA . LYS A 1 195 ? -30.911 -7.306 28.261 1.00 86.00 195 LYS A CA 1
ATOM 1650 C C . LYS A 1 195 ? -30.481 -8.412 29.222 1.00 86.00 195 LYS A C 1
ATOM 1652 O O . LYS A 1 195 ? -29.456 -8.255 29.877 1.00 86.00 195 LYS A O 1
ATOM 1657 N N . GLN A 1 196 ? -31.237 -9.505 29.281 1.00 86.88 196 GLN A N 1
ATOM 1658 C CA . GLN A 1 196 ? -30.927 -10.658 30.126 1.00 86.88 196 GLN A CA 1
ATOM 1659 C C . GLN A 1 196 ? -29.700 -11.401 29.591 1.00 86.88 196 GLN A C 1
ATOM 1661 O O . GLN A 1 196 ? -28.760 -11.634 30.343 1.00 86.88 196 GLN A O 1
ATOM 1666 N N . LEU A 1 197 ? -29.650 -11.661 28.279 1.00 90.44 197 LEU A N 1
ATOM 1667 C CA . LEU A 1 197 ? -28.478 -12.269 27.640 1.00 90.44 197 LEU A CA 1
ATOM 1668 C C . LEU A 1 197 ? -27.238 -11.379 27.744 1.00 90.44 197 LEU A C 1
ATOM 1670 O O . LEU A 1 197 ? -26.155 -11.870 28.045 1.00 90.44 197 LEU A O 1
ATOM 1674 N N . LEU A 1 198 ? -27.392 -10.062 27.568 1.00 90.75 198 LEU A N 1
ATOM 1675 C CA . LEU A 1 198 ? -26.286 -9.125 27.753 1.00 90.75 198 LEU A CA 1
ATOM 1676 C C . LEU A 1 198 ? -25.755 -9.177 29.185 1.00 90.75 198 LEU A C 1
ATOM 1678 O O . LEU A 1 198 ? -24.546 -9.190 29.380 1.00 90.75 198 LEU A O 1
ATOM 1682 N N . PHE A 1 199 ? -26.643 -9.214 30.180 1.00 85.12 199 PHE A N 1
ATOM 1683 C CA . PHE A 1 199 ? -26.239 -9.347 31.575 1.00 85.12 199 PHE A CA 1
ATOM 1684 C C . PHE A 1 199 ? -25.477 -10.654 31.815 1.00 85.12 199 PHE A C 1
ATOM 1686 O O . PHE A 1 199 ? -24.369 -10.605 32.343 1.00 85.12 199 PHE A O 1
ATOM 1693 N N . ALA A 1 200 ? -26.017 -11.788 31.360 1.00 86.00 200 ALA A N 1
ATOM 1694 C CA . ALA A 1 200 ? -25.386 -13.099 31.502 1.00 86.00 200 ALA A CA 1
ATOM 1695 C C . ALA A 1 200 ? -23.982 -13.134 30.872 1.00 86.00 200 ALA A C 1
ATOM 1697 O O . ALA A 1 200 ? -23.013 -13.478 31.546 1.00 86.00 200 ALA A O 1
ATOM 1698 N N . ASN A 1 201 ? -23.849 -12.670 29.626 1.00 89.19 201 ASN A N 1
ATOM 1699 C CA . ASN A 1 201 ? -22.570 -12.633 28.914 1.00 89.19 201 ASN A CA 1
ATOM 1700 C C . ASN A 1 201 ? -21.561 -11.691 29.580 1.00 89.19 201 ASN A C 1
ATOM 1702 O O . ASN A 1 201 ? -20.373 -12.001 29.667 1.00 89.19 201 ASN A O 1
ATOM 1706 N N . VAL A 1 202 ? -22.011 -10.541 30.093 1.00 86.62 202 VAL A N 1
ATOM 1707 C CA . VAL A 1 202 ? -21.129 -9.624 30.823 1.00 86.62 202 VAL A CA 1
ATOM 1708 C C . VAL A 1 202 ? -20.639 -10.265 32.122 1.00 86.62 202 VAL A C 1
ATOM 1710 O O . VAL A 1 202 ? -19.435 -10.242 32.374 1.00 86.62 202 VAL A O 1
ATOM 1713 N N . VAL A 1 203 ? -21.533 -10.864 32.913 1.00 82.12 203 VAL A N 1
ATOM 1714 C CA . VAL A 1 203 ? -21.171 -11.560 34.158 1.00 82.12 203 VAL A CA 1
ATOM 1715 C C . VAL A 1 203 ? -20.186 -12.692 33.871 1.00 82.12 203 VAL A C 1
ATOM 1717 O O . VAL A 1 203 ? -19.145 -12.769 34.519 1.00 82.12 203 VAL A O 1
ATOM 1720 N N . GLN A 1 204 ? -20.450 -13.511 32.852 1.00 83.75 204 GLN A N 1
ATOM 1721 C CA . GLN A 1 204 ? -19.559 -14.592 32.439 1.00 83.75 204 GLN A CA 1
ATOM 1722 C C . GLN A 1 204 ? -18.180 -14.067 32.011 1.00 83.75 204 GLN A C 1
ATOM 1724 O O . GLN A 1 204 ? -17.160 -14.605 32.441 1.00 83.75 204 GLN A O 1
ATOM 1729 N N . SER A 1 205 ? -18.132 -12.981 31.233 1.00 83.06 205 SER A N 1
ATOM 1730 C CA . SER A 1 205 ? -16.870 -12.370 30.793 1.00 83.06 205 SER A CA 1
ATOM 1731 C C . SER A 1 205 ? -16.044 -11.808 31.955 1.00 83.06 205 SER A C 1
ATOM 1733 O O . SER A 1 205 ? -14.820 -11.926 31.966 1.00 83.06 205 SER A O 1
ATOM 1735 N N . GLU A 1 206 ? -16.693 -11.219 32.960 1.00 77.31 206 GLU A N 1
ATOM 1736 C CA . GLU A 1 206 ? -16.010 -10.670 34.132 1.00 77.31 206 GLU A CA 1
ATOM 1737 C C . GLU A 1 206 ? -15.572 -11.780 35.094 1.00 77.31 206 GLU A C 1
ATOM 1739 O O . GLU A 1 206 ? -14.461 -11.706 35.610 1.00 77.31 206 GLU A O 1
ATOM 1744 N N . LEU A 1 207 ? -16.351 -12.860 35.240 1.00 75.25 207 LEU A N 1
ATOM 1745 C CA . LEU A 1 207 ? -15.934 -14.067 35.964 1.00 75.25 207 LEU A CA 1
ATOM 1746 C C . LEU A 1 207 ? -14.719 -14.748 35.319 1.00 75.25 207 LEU A C 1
ATOM 1748 O O . LEU A 1 207 ? -13.827 -15.231 36.015 1.00 75.25 207 LEU A O 1
ATOM 1752 N N . GLN A 1 208 ? -14.652 -14.796 33.988 1.00 80.12 208 GLN A N 1
ATOM 1753 C CA . GLN A 1 208 ? -13.483 -15.329 33.284 1.00 80.12 208 GLN A CA 1
ATOM 1754 C C . GLN A 1 208 ? -12.246 -14.447 33.503 1.00 80.12 208 GLN A C 1
ATOM 1756 O O . GLN A 1 208 ? -11.186 -14.956 33.870 1.00 80.12 208 GLN A O 1
ATOM 1761 N N . LYS A 1 209 ? -12.383 -13.121 33.363 1.00 75.12 209 LYS A N 1
ATOM 1762 C CA . LYS A 1 209 ? -11.289 -12.170 33.635 1.00 75.12 209 LYS A CA 1
ATOM 1763 C C . LYS A 1 209 ? -10.834 -12.206 35.089 1.00 75.12 209 LYS A C 1
ATOM 1765 O O . LYS A 1 209 ? -9.648 -12.058 35.364 1.00 75.12 209 LYS A O 1
ATOM 1770 N N . SER A 1 210 ? -11.759 -12.386 36.024 1.00 66.75 210 SER A N 1
ATOM 1771 C CA . SER A 1 210 ? -11.442 -12.452 37.443 1.00 66.75 210 SER A CA 1
ATOM 1772 C C . SER A 1 210 ? -10.760 -13.767 37.804 1.00 66.75 210 SER A C 1
ATOM 1774 O O . SER A 1 210 ? -9.784 -13.748 38.545 1.00 66.75 210 SER A O 1
ATOM 1776 N N . ARG A 1 211 ? -11.185 -14.902 37.227 1.00 69.44 211 ARG A N 1
ATOM 1777 C CA . ARG A 1 211 ? -10.478 -16.189 37.361 1.00 69.44 211 ARG A CA 1
ATOM 1778 C C . ARG A 1 211 ? -9.021 -16.094 36.907 1.00 69.44 211 ARG A C 1
ATOM 1780 O O . ARG A 1 211 ? -8.162 -16.684 37.544 1.00 69.44 211 ARG A O 1
ATOM 1787 N N . GLN A 1 212 ? -8.740 -15.323 35.856 1.00 70.50 212 GLN A N 1
ATOM 1788 C CA . GLN A 1 212 ? -7.375 -15.095 35.367 1.00 70.50 212 GLN A CA 1
ATOM 1789 C C . GLN A 1 212 ? -6.545 -14.146 36.252 1.00 70.50 212 GLN A C 1
ATOM 1791 O O . GLN A 1 212 ? -5.322 -14.153 36.156 1.00 70.50 212 GLN A O 1
ATOM 1796 N N . ARG A 1 213 ? -7.179 -13.310 37.088 1.00 63.56 213 ARG A N 1
ATOM 1797 C CA . ARG A 1 213 ? -6.507 -12.242 37.855 1.00 63.56 213 ARG A CA 1
ATOM 1798 C C . ARG A 1 213 ? -6.404 -12.491 39.361 1.00 63.56 213 ARG A C 1
ATOM 1800 O O . ARG A 1 213 ? -5.603 -11.832 40.013 1.00 63.56 213 ARG A O 1
ATOM 1807 N N . ILE A 1 214 ? -7.203 -13.391 39.928 1.00 58.62 214 ILE A N 1
ATOM 1808 C CA . ILE A 1 214 ? -7.365 -13.492 41.385 1.00 58.62 214 ILE A CA 1
ATOM 1809 C C . ILE A 1 214 ? -6.405 -14.518 42.002 1.00 58.62 214 ILE A C 1
ATOM 1811 O O . ILE A 1 214 ? -6.454 -15.706 41.686 1.00 58.62 214 ILE A O 1
ATOM 1815 N N . LYS A 1 215 ? -5.590 -14.064 42.966 1.00 59.59 215 LYS A N 1
ATOM 1816 C CA . LYS A 1 215 ? -4.936 -14.923 43.971 1.00 59.59 215 LYS A CA 1
ATOM 1817 C C . LYS A 1 215 ? -5.985 -15.390 44.994 1.00 59.59 215 LYS A C 1
ATOM 1819 O O . LYS A 1 215 ? -6.931 -14.662 45.275 1.00 59.59 215 LYS A O 1
ATOM 1824 N N . ARG A 1 216 ? -5.827 -16.594 45.565 1.00 55.38 216 ARG A N 1
ATOM 1825 C CA . ARG A 1 216 ? -6.854 -17.367 46.314 1.00 55.38 216 ARG A CA 1
ATOM 1826 C C . ARG A 1 216 ? -7.644 -16.643 47.443 1.00 55.38 216 ARG A C 1
ATOM 1828 O O . ARG A 1 216 ? -8.635 -17.212 47.882 1.00 55.38 216 ARG A O 1
ATOM 1835 N N . GLY A 1 217 ? -7.299 -15.422 47.870 1.00 55.06 217 GLY A N 1
ATOM 1836 C CA . GLY A 1 217 ? -7.942 -14.700 48.986 1.00 55.06 217 GLY A CA 1
ATOM 1837 C C . GLY A 1 217 ? -8.999 -13.626 48.652 1.00 55.06 217 GLY A C 1
ATOM 1838 O O . GLY A 1 217 ? -9.716 -13.203 49.549 1.00 55.06 217 GLY A O 1
ATOM 1839 N N . GLU A 1 218 ? -9.168 -13.179 47.401 1.00 56.47 218 GLU A N 1
ATOM 1840 C CA . GLU A 1 218 ? -9.964 -11.961 47.088 1.00 56.47 218 GLU A CA 1
ATOM 1841 C C . GLU A 1 218 ? -11.398 -12.214 46.571 1.00 56.47 218 GLU A C 1
ATOM 1843 O O . GLU A 1 218 ? -11.969 -11.420 45.817 1.00 56.47 218 GLU A O 1
ATOM 1848 N N . ARG A 1 219 ? -12.035 -13.320 46.971 1.00 55.75 219 ARG A N 1
ATOM 1849 C CA . ARG A 1 219 ? -13.393 -13.667 46.496 1.00 55.75 219 ARG A CA 1
ATOM 1850 C C . ARG A 1 219 ? -14.475 -12.651 46.905 1.00 55.75 219 ARG A C 1
ATOM 1852 O O . ARG A 1 219 ? -15.472 -12.533 46.202 1.00 55.75 219 ARG A O 1
ATOM 1859 N N . GLY A 1 220 ? -14.271 -11.873 47.972 1.00 56.47 220 GLY A N 1
ATOM 1860 C CA . GLY A 1 220 ? -15.213 -10.831 48.415 1.00 56.47 220 GLY A CA 1
ATOM 1861 C C . GLY A 1 220 ? -15.264 -9.589 47.510 1.00 56.47 220 GLY A C 1
ATOM 1862 O O . GLY A 1 220 ? -16.310 -8.957 47.377 1.00 56.47 220 GLY A O 1
ATOM 1863 N N . ILE A 1 221 ? -14.169 -9.270 46.808 1.00 57.00 221 ILE A N 1
ATOM 1864 C CA . ILE A 1 221 ? -14.082 -8.091 45.924 1.00 57.00 221 ILE A CA 1
ATOM 1865 C C . ILE A 1 221 ? -14.919 -8.302 44.652 1.00 57.00 221 ILE A C 1
ATOM 1867 O O . ILE A 1 221 ? -15.496 -7.360 44.105 1.00 57.00 221 ILE A O 1
ATOM 1871 N N . LEU A 1 222 ? -15.055 -9.559 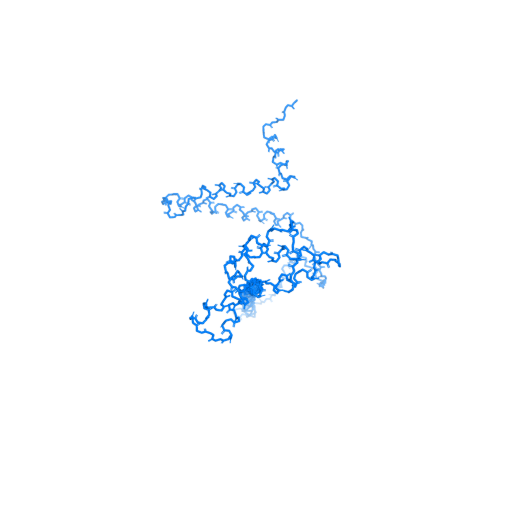44.224 1.00 56.50 222 LEU A N 1
ATOM 1872 C CA . LEU A 1 222 ? -15.863 -9.976 43.081 1.00 56.50 222 LEU A CA 1
ATOM 1873 C C . LEU A 1 222 ? -17.340 -9.589 43.216 1.00 56.50 222 LEU A C 1
ATOM 1875 O O . LEU A 1 222 ? -17.918 -9.092 42.251 1.00 56.50 222 LEU A O 1
ATOM 1879 N N . GLY A 1 223 ? -17.931 -9.751 44.404 1.00 57.94 223 GLY A N 1
ATOM 1880 C CA . GLY A 1 223 ? -19.333 -9.403 44.657 1.00 57.94 223 GLY A CA 1
ATOM 1881 C C . GLY A 1 223 ? -19.612 -7.908 44.472 1.00 57.94 223 GLY A C 1
ATOM 1882 O O . GLY A 1 223 ? -20.561 -7.534 43.783 1.00 57.94 223 GLY A O 1
ATOM 1883 N N . GLY A 1 224 ? -18.730 -7.044 44.985 1.00 61.03 224 GLY A N 1
ATOM 1884 C CA . GLY A 1 224 ? -18.852 -5.588 44.834 1.00 61.03 224 GLY A CA 1
ATOM 1885 C C . GLY A 1 224 ? -18.581 -5.091 43.407 1.00 61.03 224 GLY A C 1
ATOM 1886 O O . GLY A 1 224 ? -19.220 -4.149 42.929 1.00 61.03 224 GLY A O 1
ATOM 1887 N N . LEU A 1 225 ? -17.667 -5.745 42.684 1.00 58.50 225 LEU A N 1
ATOM 1888 C CA . LEU A 1 225 ? -17.329 -5.393 41.300 1.00 58.50 225 LEU A CA 1
ATOM 1889 C C . LEU A 1 225 ? -18.421 -5.832 40.313 1.00 58.50 225 LEU A C 1
ATOM 1891 O O . LEU A 1 225 ? -18.792 -5.055 39.425 1.00 58.50 225 LEU A O 1
ATOM 1895 N N . ILE A 1 226 ? -18.968 -7.037 40.511 1.00 57.81 226 ILE A N 1
ATOM 1896 C CA . ILE A 1 226 ? -20.057 -7.597 39.704 1.00 57.81 226 ILE A CA 1
ATOM 1897 C C . ILE A 1 226 ? -21.387 -6.897 40.012 1.00 57.81 226 ILE A C 1
ATOM 1899 O O . ILE A 1 226 ? -22.117 -6.545 39.086 1.00 57.81 226 ILE A O 1
ATOM 1903 N N . GLY A 1 227 ? -21.685 -6.623 41.284 1.00 60.38 227 GLY A N 1
ATOM 1904 C CA . GLY A 1 227 ? -22.925 -5.961 41.696 1.00 60.38 227 GLY A CA 1
ATOM 1905 C C . GLY A 1 227 ? -22.959 -4.459 41.397 1.00 60.38 227 GLY A C 1
ATOM 1906 O O . GLY A 1 227 ? -23.977 -3.936 40.961 1.00 60.38 227 GLY A O 1
ATOM 1907 N N . GLY A 1 228 ? -21.851 -3.735 41.575 1.00 66.62 228 GLY A N 1
ATOM 1908 C CA . GLY A 1 228 ? -21.843 -2.276 41.418 1.00 66.62 228 GLY A CA 1
ATOM 1909 C C . GLY A 1 228 ? -21.453 -1.808 40.016 1.00 66.62 228 GLY A C 1
ATOM 1910 O O . GLY A 1 228 ? -22.239 -1.197 39.286 1.00 66.62 228 GLY A O 1
ATOM 1911 N N . LYS A 1 229 ? -20.203 -2.075 39.620 1.00 69.31 229 LYS A N 1
ATOM 1912 C CA . LYS A 1 229 ? -19.587 -1.447 38.435 1.00 69.31 229 LYS A CA 1
ATOM 1913 C C . LYS A 1 229 ? -20.175 -1.959 37.121 1.00 69.31 229 LYS A C 1
ATOM 1915 O O . LYS A 1 229 ? -20.400 -1.164 36.207 1.00 69.31 229 LYS A O 1
ATOM 1920 N N . ILE A 1 230 ? -20.459 -3.258 37.024 1.00 72.25 230 ILE A N 1
ATOM 1921 C CA . ILE A 1 230 ? -21.067 -3.867 35.831 1.00 72.25 230 ILE A CA 1
ATOM 1922 C C . ILE A 1 230 ? -22.485 -3.338 35.608 1.00 72.25 230 ILE A C 1
ATOM 1924 O O . ILE A 1 230 ? -22.821 -2.888 34.507 1.00 72.25 230 ILE A O 1
ATOM 1928 N N . ILE A 1 231 ? -23.305 -3.361 36.661 1.00 72.25 231 ILE A N 1
ATOM 1929 C CA . ILE A 1 231 ? -24.705 -2.941 36.602 1.00 72.25 231 ILE A CA 1
ATOM 1930 C C . ILE A 1 231 ? -24.811 -1.476 36.156 1.00 72.25 231 ILE A C 1
ATOM 1932 O O . ILE A 1 231 ? -25.653 -1.151 35.312 1.00 72.25 231 ILE A O 1
ATOM 1936 N N . ILE A 1 232 ? -23.926 -0.608 36.662 1.00 72.88 232 ILE A N 1
ATOM 1937 C CA . ILE A 1 232 ? -23.862 0.809 36.283 1.00 72.88 232 ILE A CA 1
ATOM 1938 C C . ILE A 1 232 ? -23.386 0.973 34.833 1.00 72.88 232 ILE A C 1
ATOM 1940 O O . ILE A 1 232 ? -24.066 1.631 34.042 1.00 72.88 232 ILE A O 1
ATOM 1944 N N . LYS A 1 233 ? -22.265 0.342 34.450 1.00 75.75 233 LYS A N 1
ATOM 1945 C CA . LYS A 1 233 ? -21.653 0.494 33.115 1.00 75.75 233 LYS A CA 1
ATOM 1946 C C . LYS A 1 233 ? -22.598 0.096 31.980 1.00 75.75 233 LYS A C 1
ATOM 1948 O O . LYS A 1 233 ? -22.628 0.762 30.948 1.00 75.75 233 LYS A O 1
ATOM 1953 N N . TYR A 1 234 ? -23.388 -0.958 32.178 1.00 75.12 234 TYR A N 1
ATOM 1954 C CA . TYR A 1 234 ? -24.317 -1.468 31.164 1.00 75.12 234 TYR A CA 1
ATOM 1955 C C . TYR A 1 234 ? -25.782 -1.072 31.405 1.00 75.12 234 TYR A C 1
ATOM 1957 O O . TYR A 1 234 ? -26.662 -1.500 30.658 1.00 75.12 234 TYR A O 1
ATOM 1965 N N . ARG A 1 235 ? -26.059 -0.224 32.409 1.00 78.00 235 ARG A N 1
ATOM 1966 C CA . ARG A 1 235 ? -27.409 0.256 32.768 1.00 78.00 235 ARG A CA 1
ATOM 1967 C C . ARG A 1 235 ? -28.413 -0.885 33.007 1.00 78.00 235 ARG A C 1
ATOM 1969 O O . ARG A 1 235 ? -29.569 -0.817 32.584 1.00 78.00 235 ARG A O 1
ATOM 1976 N N . LEU A 1 236 ? -27.974 -1.939 33.695 1.00 75.12 236 LEU A N 1
ATOM 1977 C CA . LEU A 1 236 ? -28.754 -3.165 33.928 1.00 75.12 236 LEU A CA 1
ATOM 1978 C C . LEU A 1 236 ? -29.526 -3.154 35.259 1.00 75.12 236 LEU A C 1
ATOM 1980 O O . LEU A 1 236 ? -30.281 -4.084 35.523 1.00 75.12 236 LEU A O 1
ATOM 1984 N N . ALA A 1 237 ? -29.422 -2.076 36.048 1.00 73.31 237 ALA A N 1
ATOM 1985 C CA . ALA A 1 237 ? -29.985 -1.972 37.403 1.00 73.31 237 ALA A CA 1
ATOM 1986 C C . ALA A 1 237 ? -31.472 -2.336 37.481 1.00 73.31 237 ALA A C 1
ATOM 1988 O O . ALA A 1 237 ? -31.878 -3.141 38.311 1.00 73.31 237 ALA A O 1
ATOM 1989 N N . ARG A 1 238 ? -32.284 -1.795 36.566 1.00 74.38 238 ARG A N 1
ATOM 1990 C CA . ARG A 1 238 ? -33.728 -2.066 36.534 1.00 74.38 238 ARG A CA 1
ATOM 1991 C C . ARG A 1 238 ? -34.046 -3.520 36.181 1.00 74.38 238 ARG A C 1
ATOM 1993 O O . ARG A 1 238 ? -35.037 -4.052 36.661 1.00 74.38 238 ARG A O 1
ATOM 2000 N N . SER A 1 239 ? -33.227 -4.143 35.330 1.00 72.75 239 SER A N 1
ATOM 2001 C CA . SER A 1 239 ? -33.427 -5.536 34.924 1.00 72.75 239 SER A CA 1
ATOM 2002 C C . SER A 1 239 ? -33.082 -6.486 36.061 1.00 72.75 239 SER A C 1
ATOM 2004 O O . SER A 1 239 ? -33.865 -7.384 36.330 1.00 72.75 239 SER A O 1
ATOM 2006 N N . VAL A 1 240 ? -31.952 -6.247 36.732 1.00 72.50 240 VAL A N 1
ATOM 2007 C CA . VAL A 1 240 ? -31.505 -7.047 37.878 1.00 72.50 240 VAL A CA 1
ATOM 2008 C C . VAL A 1 240 ? -32.507 -6.938 39.021 1.00 72.50 240 VAL A C 1
ATOM 2010 O O . VAL A 1 240 ? -33.002 -7.959 39.477 1.00 72.50 240 VAL A O 1
ATOM 2013 N N . ASN A 1 241 ? -32.916 -5.718 39.386 1.00 71.94 241 ASN A N 1
ATOM 2014 C CA . ASN A 1 241 ? -33.916 -5.510 40.432 1.00 71.94 241 ASN A CA 1
ATOM 2015 C C . ASN A 1 241 ? -35.238 -6.243 40.128 1.00 71.94 241 ASN A C 1
ATOM 2017 O O . ASN A 1 241 ? -35.815 -6.873 41.002 1.00 71.94 241 ASN A O 1
ATOM 2021 N N . LYS A 1 242 ? -35.692 -6.237 38.865 1.00 75.19 242 LYS A N 1
ATOM 2022 C CA . LYS A 1 242 ? -36.913 -6.957 38.473 1.00 75.19 242 LYS A CA 1
ATOM 2023 C C . LYS A 1 242 ? -36.771 -8.484 38.563 1.00 75.19 242 LYS A C 1
ATOM 2025 O O . LYS A 1 242 ? -37.765 -9.149 38.817 1.00 75.19 242 LYS A O 1
ATOM 2030 N N . SER A 1 243 ? -35.585 -9.038 38.307 1.00 68.56 243 SER A N 1
ATOM 2031 C CA . SER A 1 243 ? -35.363 -10.491 38.319 1.00 68.56 243 SER A CA 1
ATOM 2032 C C . SER A 1 243 ? -34.994 -11.059 39.687 1.00 68.56 243 SER A C 1
ATOM 2034 O O . SER A 1 243 ? -35.312 -12.209 39.949 1.00 68.56 243 SER A O 1
ATOM 2036 N N . THR A 1 244 ? -34.294 -10.297 40.530 1.00 67.56 244 THR A N 1
ATOM 2037 C CA . THR A 1 244 ? -33.744 -10.799 41.801 1.00 67.56 244 THR A CA 1
ATOM 2038 C C . THR A 1 244 ? -34.248 -10.051 43.031 1.00 67.56 244 THR A C 1
ATOM 2040 O O . THR A 1 244 ? -33.908 -10.440 44.140 1.00 67.56 244 THR A O 1
ATOM 2043 N N . GLY A 1 245 ? -34.985 -8.945 42.871 1.00 65.06 245 GLY A N 1
ATOM 2044 C CA . GLY A 1 245 ? -35.380 -8.069 43.984 1.00 65.06 245 GLY A CA 1
ATOM 2045 C C . GLY A 1 245 ? -34.216 -7.294 44.620 1.00 65.06 245 GLY A C 1
ATOM 2046 O O . GLY A 1 245 ? -34.417 -6.523 45.556 1.00 65.06 245 GLY A O 1
ATOM 2047 N N . LEU A 1 246 ? -32.986 -7.464 44.120 1.00 62.88 246 LEU A N 1
ATOM 2048 C CA . LEU A 1 246 ? -31.803 -6.785 44.644 1.00 62.88 246 LEU A CA 1
ATOM 2049 C C . LEU A 1 246 ? -31.720 -5.372 44.054 1.00 62.88 246 LEU A C 1
ATOM 2051 O O . LEU A 1 246 ? -31.258 -5.153 42.929 1.00 62.88 246 LEU A O 1
ATOM 2055 N N . GLY A 1 247 ? -32.221 -4.406 44.820 1.00 58.50 247 GLY A N 1
ATOM 2056 C CA . GLY A 1 247 ? -32.181 -2.987 44.496 1.00 58.50 247 GLY A CA 1
ATOM 2057 C C . GLY A 1 247 ? -30.783 -2.364 44.602 1.00 58.50 247 GLY A C 1
ATOM 2058 O O . GLY A 1 247 ? -29.845 -2.905 45.180 1.00 58.50 247 GLY A O 1
ATOM 2059 N N . ARG A 1 248 ? -30.645 -1.145 44.066 1.00 54.44 248 ARG A N 1
ATOM 2060 C CA . ARG A 1 248 ? -29.394 -0.366 44.126 1.00 54.44 248 ARG A CA 1
ATOM 2061 C C . ARG A 1 248 ? -28.932 -0.101 45.568 1.00 54.44 248 ARG A C 1
ATOM 2063 O O . ARG A 1 248 ? -27.732 -0.019 45.797 1.00 54.44 248 ARG A O 1
ATOM 2070 N N . ASN A 1 249 ? -29.877 -0.021 46.505 1.00 57.53 249 ASN A N 1
ATOM 2071 C CA . ASN A 1 249 ? -29.628 0.304 47.909 1.00 57.53 249 ASN A CA 1
ATOM 2072 C C . ASN A 1 249 ? -29.191 -0.915 48.737 1.00 57.53 249 ASN A C 1
ATOM 2074 O O . ASN A 1 249 ? -28.478 -0.745 49.718 1.00 57.53 249 ASN A O 1
ATOM 2078 N N . THR A 1 250 ? -29.555 -2.138 48.331 1.00 57.22 250 THR A N 1
ATOM 2079 C CA . THR A 1 250 ? -29.160 -3.366 49.043 1.00 57.22 250 THR A CA 1
ATOM 2080 C C . THR A 1 250 ? -27.741 -3.812 48.689 1.00 57.22 250 THR A C 1
ATOM 2082 O O . THR A 1 250 ? -27.060 -4.408 49.512 1.00 57.22 250 THR A O 1
ATOM 2085 N N . LEU A 1 251 ? -27.250 -3.475 47.490 1.00 53.16 251 LEU A N 1
ATOM 2086 C CA . LEU A 1 251 ? -25.903 -3.843 47.032 1.00 53.16 251 LEU A CA 1
ATOM 2087 C C . LEU A 1 251 ? -24.803 -2.852 47.456 1.00 53.16 251 LEU A C 1
ATOM 2089 O O . LEU A 1 251 ? -23.630 -3.218 47.465 1.00 53.16 251 LEU A O 1
ATOM 2093 N N . SER A 1 252 ? -25.149 -1.602 47.784 1.00 50.59 252 SER A N 1
ATOM 2094 C CA . SER A 1 252 ? -24.186 -0.588 48.248 1.00 50.59 252 SER A CA 1
ATOM 2095 C C . SER A 1 252 ? -24.029 -0.530 49.771 1.00 50.59 252 SER A C 1
ATOM 2097 O O . SER A 1 252 ? -23.066 0.059 50.253 1.00 50.59 252 SER A O 1
ATOM 2099 N N . GLY A 1 253 ? -24.951 -1.132 50.527 1.00 45.38 253 GLY A N 1
ATOM 2100 C CA . GLY A 1 253 ? -24.976 -1.145 51.993 1.00 45.38 253 GLY A CA 1
ATOM 2101 C C . GLY A 1 253 ? -24.190 -2.306 52.600 1.00 45.38 253 GLY A C 1
ATOM 2102 O O . GLY A 1 253 ? -24.715 -3.057 53.409 1.00 45.38 253 GLY A O 1
ATOM 2103 N N . GLY A 1 254 ? -22.931 -2.488 52.209 1.00 45.78 254 GLY A N 1
ATOM 2104 C CA . GLY A 1 254 ? -22.070 -3.534 52.765 1.00 45.78 254 GLY A CA 1
ATOM 2105 C C . GLY A 1 254 ? -21.493 -3.202 54.143 1.00 45.78 254 GLY A C 1
ATOM 2106 O O . GLY A 1 254 ? -20.306 -3.432 54.325 1.00 45.78 254 GLY A O 1
ATOM 2107 N N . ARG A 1 255 ? -22.276 -2.623 55.068 1.00 47.50 255 ARG A N 1
ATOM 2108 C CA . ARG A 1 255 ? -21.982 -2.516 56.513 1.00 47.50 255 ARG A CA 1
ATOM 2109 C C . ARG A 1 255 ? -23.262 -2.220 57.308 1.00 47.50 255 ARG A C 1
ATOM 2111 O O . ARG A 1 255 ? -23.478 -1.080 57.695 1.00 47.50 255 ARG A O 1
ATOM 2118 N N . SER A 1 256 ? -24.065 -3.243 57.577 1.00 40.09 256 SER A N 1
ATOM 2119 C CA . SER A 1 256 ? -24.828 -3.365 58.829 1.00 40.09 256 SER A CA 1
ATOM 2120 C C . SER A 1 256 ? -25.603 -4.684 58.848 1.00 40.09 256 SER A C 1
ATOM 2122 O O . SER A 1 256 ? -26.362 -5.002 57.941 1.00 40.09 256 SER A O 1
ATOM 2124 N N . SER A 1 257 ? -25.316 -5.471 59.883 1.00 48.50 257 SER A N 1
ATOM 2125 C CA . SER A 1 257 ? -26.171 -6.476 60.525 1.00 48.50 257 SER A CA 1
ATOM 2126 C C . SER A 1 257 ? -27.583 -6.676 59.950 1.00 48.50 257 SER A C 1
ATOM 2128 O O . SER A 1 257 ? -28.454 -5.837 60.163 1.00 48.50 257 SER A O 1
ATOM 2130 N N . CYS A 1 258 ? -27.818 -7.832 59.326 1.00 37.16 258 CYS A N 1
ATOM 2131 C CA . CYS A 1 258 ? -28.995 -8.688 59.543 1.00 37.16 258 CYS A CA 1
ATOM 2132 C C . CYS A 1 258 ? -28.930 -9.882 58.582 1.00 37.16 258 CYS A C 1
ATOM 2134 O O . CYS A 1 258 ? -29.445 -9.839 57.470 1.00 37.16 258 CYS A O 1
ATOM 2136 N N . LEU A 1 259 ? -28.285 -10.960 59.027 1.00 36.47 259 LEU A N 1
ATOM 2137 C CA . LEU A 1 259 ? -28.691 -12.310 58.647 1.00 36.47 259 LEU A CA 1
ATOM 2138 C C . LEU A 1 259 ? -29.370 -12.900 59.878 1.00 36.47 259 LEU A C 1
ATOM 2140 O O . LEU A 1 259 ? -28.750 -13.573 60.694 1.00 36.47 259 LEU A O 1
ATOM 2144 N N . ALA A 1 260 ? -30.642 -12.557 60.021 1.00 35.41 260 ALA A N 1
ATOM 2145 C CA . ALA A 1 260 ? -31.602 -13.357 60.748 1.00 35.41 260 ALA A CA 1
ATOM 2146 C C . ALA A 1 260 ? -32.757 -13.632 59.782 1.00 35.41 260 ALA A C 1
ATOM 2148 O O . ALA A 1 260 ? -33.178 -12.724 59.066 1.00 35.41 260 ALA A O 1
ATOM 2149 N N . PHE A 1 261 ? -33.233 -14.874 59.844 1.00 30.97 261 PHE A N 1
ATOM 2150 C CA . PHE A 1 261 ? -34.392 -15.481 59.181 1.00 30.97 261 PHE A CA 1
ATOM 2151 C C . PHE A 1 261 ? -34.148 -16.282 57.889 1.00 30.97 261 PHE A C 1
ATOM 2153 O O . PHE A 1 261 ? -33.972 -15.722 56.811 1.00 30.97 261 PHE A O 1
ATOM 2160 N N . TRP A 1 262 ? -34.086 -17.608 58.121 1.00 36.34 262 TRP A N 1
ATOM 2161 C CA . TRP A 1 262 ? -34.890 -18.702 57.538 1.00 36.34 262 TRP A CA 1
ATOM 2162 C C . TRP A 1 262 ? -35.234 -18.633 56.049 1.00 36.34 262 TRP A C 1
ATOM 2164 O O . TRP A 1 262 ? -36.031 -17.756 55.655 1.00 36.34 262 TRP A O 1
#